Protein AF-D4F463-F1 (afdb_monomer)

Foldseek 3Di:
DADDDDDPDDPQVVPDDDDRPVRLLVVVCVLCVVPDDGHDDDDDDDDDPDDDDDDDDDDDDDDDDDPCVVCVVCVVVSVVVSVVVVVVVVLVVCVVCVVPPDPFAAAAFDAGPDAQFLAEAEAEDPDPQVLVVCLVCVLLVLLAQQQEQWHKYKYQADNRRGGRFDQDDPVSLVSNLVSNVVFQCQKPPRDDSSQWDWDWDDYPPDPGGTIIMTTHHHNPDLDHMAGNVRWGWHRDGSDIDTADDVRVVVSSVVSVVVVD

Structure (mmCIF, N/CA/C/O backbone):
data_AF-D4F463-F1
#
_entry.id   AF-D4F463-F1
#
loop_
_atom_site.group_PDB
_atom_site.id
_atom_site.type_symbol
_atom_site.label_atom_id
_atom_site.label_alt_id
_atom_site.label_comp_id
_atom_site.label_asym_id
_atom_site.label_entity_id
_atom_site.label_seq_id
_atom_site.pdbx_PDB_ins_code
_atom_site.Cartn_x
_atom_site.Cartn_y
_atom_site.Cartn_z
_atom_site.occupancy
_atom_site.B_iso_or_equiv
_atom_site.auth_seq_id
_atom_site.auth_comp_id
_atom_site.auth_asym_id
_atom_site.auth_atom_id
_atom_site.pdbx_PDB_model_num
ATOM 1 N N . MET A 1 1 ? -0.007 10.708 -32.334 1.00 39.94 1 MET A N 1
ATOM 2 C CA . MET A 1 1 ? 0.455 12.063 -32.727 1.00 39.94 1 MET A CA 1
ATOM 3 C C . MET A 1 1 ? 0.407 12.150 -34.258 1.00 39.94 1 MET A C 1
ATOM 5 O O . MET A 1 1 ? 0.448 11.121 -34.924 1.00 39.94 1 MET A O 1
ATOM 9 N N . THR A 1 2 ? 0.202 13.335 -34.823 1.00 37.69 2 THR A N 1
ATOM 10 C CA . THR A 1 2 ? 0.047 13.503 -36.278 1.00 37.69 2 THR A CA 1
ATOM 11 C C . THR A 1 2 ? 0.766 14.782 -36.672 1.00 37.69 2 THR A C 1
ATOM 13 O O . THR A 1 2 ? 0.584 15.802 -36.012 1.00 37.69 2 THR A O 1
ATOM 16 N N . ILE A 1 3 ? 1.602 14.730 -37.708 1.00 40.31 3 ILE A N 1
ATOM 17 C CA . ILE A 1 3 ? 2.287 15.913 -38.235 1.00 40.31 3 ILE A CA 1
ATOM 18 C C . ILE A 1 3 ? 1.475 16.477 -39.395 1.00 40.31 3 ILE A C 1
ATOM 20 O O . ILE A 1 3 ? 1.237 15.787 -40.384 1.00 40.31 3 ILE A O 1
ATOM 24 N N . THR A 1 4 ? 1.100 17.750 -39.286 1.00 39.25 4 THR A N 1
ATOM 25 C CA . THR A 1 4 ? 0.490 18.511 -40.379 1.00 39.25 4 THR A CA 1
ATOM 26 C C . THR A 1 4 ? 1.556 19.376 -41.038 1.00 39.25 4 THR A C 1
ATOM 28 O O . THR A 1 4 ? 2.152 20.237 -40.393 1.00 39.25 4 THR A O 1
ATOM 31 N N . MET A 1 5 ? 1.790 19.165 -42.332 1.00 40.91 5 MET A N 1
ATOM 32 C CA . MET A 1 5 ? 2.705 19.975 -43.136 1.00 40.91 5 MET A CA 1
ATOM 33 C C . MET A 1 5 ? 1.895 20.922 -44.023 1.00 40.91 5 MET A C 1
ATOM 35 O O . MET A 1 5 ? 1.170 20.476 -44.908 1.00 40.91 5 MET A O 1
ATOM 39 N N . GLN A 1 6 ? 2.018 22.230 -43.795 1.00 40.47 6 GLN A N 1
ATOM 40 C CA . GLN A 1 6 ? 1.436 23.260 -44.657 1.00 40.47 6 GLN A CA 1
ATOM 41 C C . GLN A 1 6 ? 2.552 23.993 -45.395 1.00 40.47 6 GLN A C 1
ATOM 43 O O . GLN A 1 6 ? 3.502 24.476 -44.783 1.00 40.47 6 GLN A O 1
ATOM 48 N N . THR A 1 7 ? 2.422 24.111 -46.714 1.00 40.62 7 THR A N 1
ATOM 49 C CA . THR A 1 7 ? 3.325 24.929 -47.531 1.00 40.62 7 THR A CA 1
ATOM 50 C C . THR A 1 7 ? 2.477 25.938 -48.287 1.00 40.62 7 THR A C 1
ATOM 52 O O . THR A 1 7 ? 1.417 25.588 -48.803 1.00 40.62 7 THR A O 1
ATOM 55 N N . LYS A 1 8 ? 2.915 27.198 -48.326 1.00 38.19 8 LYS A N 1
ATOM 56 C CA . LYS A 1 8 ? 2.146 28.260 -48.984 1.00 38.19 8 LYS A CA 1
ATOM 57 C C . LYS A 1 8 ? 2.228 28.193 -50.508 1.00 38.19 8 LYS A C 1
ATOM 59 O O . LYS A 1 8 ? 1.287 28.619 -51.156 1.00 38.19 8 LYS A O 1
ATOM 64 N N . TYR A 1 9 ? 3.320 27.665 -51.057 1.00 44.88 9 TYR A N 1
ATOM 65 C CA . TYR A 1 9 ? 3.552 27.548 -52.493 1.00 44.88 9 TYR A CA 1
ATOM 66 C C . TYR A 1 9 ? 4.616 26.483 -52.743 1.00 44.88 9 TYR A C 1
ATOM 68 O O . TYR A 1 9 ? 5.766 26.676 -52.354 1.00 44.88 9 TYR A O 1
ATOM 76 N N . MET A 1 10 ? 4.266 25.401 -53.435 1.00 47.72 10 MET A N 1
ATOM 77 C CA . MET A 1 10 ? 5.259 24.574 -54.115 1.00 47.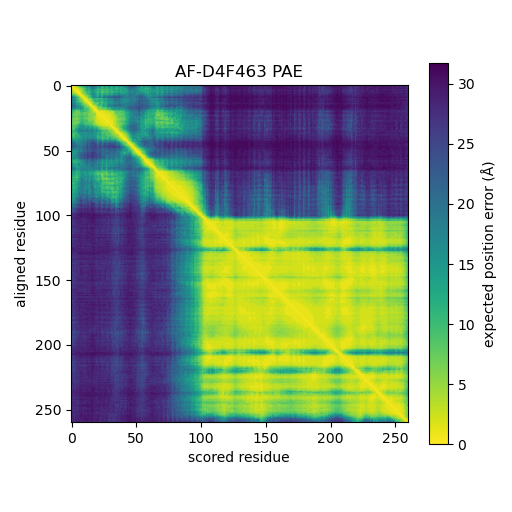72 10 MET A CA 1
ATOM 78 C C . MET A 1 10 ? 4.754 24.223 -55.503 1.00 47.72 10 MET A C 1
ATOM 80 O O . MET A 1 10 ? 3.753 23.531 -55.660 1.00 47.72 10 MET A O 1
ATOM 84 N N . ASN A 1 11 ? 5.496 24.662 -56.516 1.00 48.97 11 ASN A N 1
ATOM 85 C CA . ASN A 1 11 ? 5.576 23.886 -57.738 1.00 48.97 11 ASN A CA 1
ATOM 86 C C . ASN A 1 11 ? 6.266 22.569 -57.348 1.00 48.97 11 ASN A C 1
ATOM 88 O O . ASN A 1 11 ? 7.474 22.546 -57.124 1.00 48.97 11 ASN A O 1
ATOM 92 N N . ILE A 1 12 ? 5.487 21.501 -57.171 1.00 44.75 12 ILE A N 1
ATOM 93 C CA . ILE A 1 12 ? 5.954 20.193 -56.679 1.00 44.75 12 ILE A CA 1
ATOM 94 C C . ILE A 1 12 ? 7.060 19.625 -57.598 1.00 44.75 12 ILE A C 1
ATOM 96 O O . ILE A 1 12 ? 7.941 18.908 -57.134 1.00 44.75 12 ILE A O 1
ATOM 100 N N . GLY A 1 13 ? 7.089 20.034 -58.875 1.00 45.69 13 GLY A N 1
ATOM 101 C CA . GLY A 1 13 ? 8.142 19.696 -59.839 1.00 45.69 13 GLY A CA 1
ATOM 102 C C . GLY A 1 13 ? 9.469 20.453 -59.672 1.00 45.69 13 GLY A C 1
ATOM 103 O O . GLY A 1 13 ? 10.419 20.152 -60.385 1.00 45.69 13 GLY A O 1
ATOM 104 N N . ALA A 1 14 ? 9.566 21.422 -58.753 1.00 46.91 14 ALA A N 1
ATOM 105 C CA . ALA A 1 14 ? 10.786 22.204 -58.513 1.00 46.91 14 ALA A CA 1
ATOM 106 C C . ALA A 1 14 ? 11.751 21.559 -57.498 1.00 46.91 14 ALA A C 1
ATOM 108 O O . ALA A 1 14 ? 12.858 22.060 -57.301 1.00 46.91 14 ALA A O 1
ATOM 109 N N . TRP A 1 15 ? 11.356 20.453 -56.857 1.00 47.12 15 TRP A N 1
ATOM 110 C CA . TRP A 1 15 ? 12.213 19.693 -55.944 1.00 47.12 15 TRP A CA 1
ATOM 111 C C . TRP A 1 15 ? 13.190 18.845 -56.747 1.00 47.12 15 TRP A C 1
ATOM 113 O O . TRP A 1 15 ? 12.973 17.660 -56.992 1.00 47.12 15 TRP A O 1
ATOM 123 N N . VAL A 1 16 ? 14.270 19.479 -57.194 1.00 49.31 16 VAL A N 1
ATOM 124 C CA . VAL A 1 16 ? 15.361 18.800 -57.883 1.00 49.31 16 VAL A CA 1
ATOM 125 C C . VAL A 1 16 ? 16.572 18.786 -56.953 1.00 49.31 16 VAL A C 1
ATOM 127 O O . VAL A 1 16 ? 17.377 19.711 -56.950 1.00 49.31 16 VAL A O 1
ATOM 130 N N . LYS A 1 17 ? 16.692 17.670 -56.223 1.00 46.41 17 LYS A N 1
ATOM 131 C CA . LYS A 1 17 ? 17.845 17.187 -55.437 1.00 46.41 17 LYS A CA 1
ATOM 132 C C . LYS A 1 17 ? 18.073 17.801 -54.037 1.00 46.41 17 LYS A C 1
ATOM 134 O O . LYS A 1 17 ? 17.850 18.989 -53.839 1.00 46.41 17 LYS A O 1
ATOM 139 N N . PRO A 1 18 ? 18.578 16.994 -53.073 1.00 48.31 18 PRO A N 1
ATOM 140 C CA . PRO A 1 18 ? 18.969 15.584 -53.223 1.00 48.31 18 PRO A CA 1
ATOM 141 C C . PRO A 1 18 ? 17.798 14.588 -53.234 1.00 48.31 18 PRO A C 1
ATOM 143 O O . PRO A 1 18 ? 18.023 13.446 -53.614 1.00 48.31 18 PRO A O 1
ATOM 146 N N . PHE A 1 19 ? 16.571 15.013 -52.909 1.00 49.28 19 PHE A N 1
ATOM 147 C CA . PHE A 1 19 ? 15.385 14.147 -52.868 1.00 49.28 19 PHE A CA 1
ATOM 148 C C . PHE A 1 19 ? 14.172 14.827 -53.515 1.00 49.28 19 PHE A C 1
ATOM 150 O O . PHE A 1 19 ? 13.991 16.039 -53.388 1.00 49.28 19 PHE A O 1
ATOM 157 N N . SER A 1 20 ? 13.339 14.046 -54.199 1.00 57.25 20 SER A N 1
ATOM 158 C CA . SER A 1 20 ? 11.984 14.447 -54.593 1.00 57.25 20 SER A CA 1
ATOM 159 C C . SER A 1 20 ? 11.097 14.648 -53.356 1.00 57.25 20 SER A C 1
ATOM 161 O O . SER A 1 20 ? 11.393 14.146 -52.268 1.00 57.25 20 SER A O 1
ATOM 163 N N . PHE A 1 21 ? 9.983 15.371 -53.501 1.00 54.91 21 PHE A N 1
ATOM 164 C CA . PHE A 1 21 ? 9.048 15.592 -52.391 1.00 54.91 21 PHE A CA 1
ATOM 165 C C . PHE A 1 21 ? 8.527 14.274 -51.785 1.00 54.91 21 PHE A C 1
ATOM 167 O O . PHE A 1 21 ? 8.404 14.151 -50.566 1.00 54.91 21 PHE A O 1
ATOM 174 N N . ASP A 1 22 ? 8.287 13.260 -52.619 1.00 55.06 22 ASP A N 1
ATOM 175 C CA . ASP A 1 22 ? 7.858 11.940 -52.157 1.00 55.06 22 ASP A CA 1
ATOM 176 C C . ASP A 1 22 ? 8.961 11.193 -51.390 1.00 55.06 22 ASP A C 1
ATOM 178 O O . ASP A 1 22 ? 8.685 10.603 -50.346 1.00 55.06 22 ASP A O 1
ATOM 182 N N . GLU A 1 23 ? 10.220 11.275 -51.829 1.00 58.69 23 GLU A N 1
ATOM 183 C CA . GLU A 1 23 ? 11.361 10.715 -51.087 1.00 58.69 23 GLU A CA 1
ATOM 184 C C . GLU A 1 23 ? 11.570 11.411 -49.732 1.00 58.69 23 GLU A C 1
ATOM 186 O O . GLU A 1 23 ? 11.939 10.765 -48.750 1.00 58.69 23 GLU A O 1
ATOM 191 N N . TYR A 1 24 ? 11.290 12.715 -49.646 1.00 59.19 24 TYR A N 1
ATOM 192 C CA . TYR A 1 24 ? 11.341 13.467 -48.390 1.00 59.19 24 TYR A CA 1
ATOM 193 C C . TYR A 1 24 ? 10.261 13.002 -47.402 1.00 59.19 24 TYR A C 1
ATOM 195 O O . TYR A 1 24 ? 10.541 12.788 -46.221 1.00 59.19 24 TYR A O 1
ATOM 203 N N . LEU A 1 25 ? 9.035 12.779 -47.887 1.00 56.06 25 LEU A N 1
ATOM 204 C CA . LEU A 1 25 ? 7.938 12.244 -47.076 1.00 56.06 25 LEU A CA 1
ATOM 205 C C . LEU A 1 25 ? 8.212 10.817 -46.592 1.00 56.06 25 LEU A C 1
ATOM 207 O O . LEU A 1 25 ? 7.932 10.515 -45.433 1.00 56.06 25 LEU A O 1
ATOM 211 N N . LEU A 1 26 ? 8.792 9.962 -47.439 1.00 60.41 26 LEU A N 1
ATOM 212 C CA . LEU A 1 26 ? 9.185 8.604 -47.052 1.00 60.41 26 LEU A CA 1
ATOM 213 C C . LEU A 1 26 ? 10.238 8.613 -45.938 1.00 60.41 26 LEU A C 1
ATOM 215 O O . LEU A 1 26 ? 10.153 7.815 -45.006 1.00 60.41 26 LEU A O 1
ATOM 219 N N . LYS A 1 27 ? 11.194 9.547 -45.978 1.00 64.06 27 LYS A N 1
ATOM 220 C CA . LYS A 1 27 ? 12.186 9.703 -44.905 1.00 64.06 27 LYS A CA 1
ATOM 221 C C . LYS A 1 27 ? 11.566 10.165 -43.594 1.00 64.06 27 LYS A C 1
ATOM 223 O O . LYS A 1 27 ? 11.890 9.604 -42.553 1.00 64.06 27 LYS A O 1
ATOM 228 N N . ILE A 1 28 ? 10.649 11.132 -43.633 1.00 58.59 28 ILE A N 1
ATOM 229 C CA . ILE A 1 28 ? 9.911 11.555 -42.433 1.00 58.59 28 ILE A CA 1
ATOM 230 C C . ILE A 1 28 ? 9.097 10.384 -41.870 1.00 58.59 28 ILE A C 1
ATOM 232 O O . ILE A 1 28 ? 9.162 10.127 -40.672 1.00 58.59 28 ILE A O 1
ATOM 236 N N . GLN A 1 29 ? 8.383 9.632 -42.714 1.00 59.06 29 GLN A N 1
ATOM 237 C CA . GLN A 1 29 ? 7.656 8.437 -42.275 1.00 59.06 29 GLN A CA 1
ATOM 238 C C . GLN A 1 29 ? 8.587 7.401 -41.636 1.00 59.06 29 GLN A C 1
ATOM 240 O O . GLN A 1 29 ? 8.256 6.882 -40.577 1.00 59.06 29 GLN A O 1
ATOM 245 N N . SER A 1 30 ? 9.750 7.132 -42.234 1.00 63.78 30 SER A N 1
ATOM 246 C CA . SER A 1 30 ? 10.730 6.178 -41.697 1.00 63.78 30 SER A CA 1
ATOM 247 C C . SER A 1 30 ? 11.315 6.609 -40.354 1.00 63.78 30 SER A C 1
ATOM 249 O O . SER A 1 30 ? 11.603 5.758 -39.527 1.00 63.78 30 SER A O 1
ATOM 251 N N . ILE A 1 31 ? 11.514 7.908 -40.130 1.00 60.53 31 ILE A N 1
ATOM 252 C CA . ILE A 1 31 ? 12.053 8.432 -38.866 1.00 60.53 31 ILE A CA 1
ATOM 253 C C . ILE A 1 31 ? 11.002 8.370 -37.746 1.00 60.53 31 ILE A C 1
ATOM 255 O O . ILE A 1 31 ? 11.336 8.341 -36.564 1.00 60.53 31 ILE A O 1
ATOM 259 N N . MET A 1 32 ? 9.721 8.366 -38.111 1.00 55.97 32 MET A N 1
ATOM 260 C CA . MET A 1 32 ? 8.603 8.474 -37.178 1.00 55.97 32 MET A CA 1
ATOM 261 C C . MET A 1 32 ? 7.785 7.191 -37.029 1.00 55.97 32 MET A C 1
ATOM 263 O O . MET A 1 32 ? 6.832 7.189 -36.248 1.00 55.97 32 MET A O 1
ATOM 267 N N . SER A 1 33 ? 8.126 6.122 -37.755 1.00 57.19 33 SER A N 1
ATOM 268 C CA . SER A 1 33 ? 7.353 4.873 -37.813 1.00 57.19 33 SER A CA 1
ATOM 269 C C . SER A 1 33 ? 7.175 4.213 -36.451 1.00 57.19 33 SER A C 1
ATOM 271 O O . SER A 1 33 ? 6.129 3.628 -36.189 1.00 57.19 33 SER A O 1
ATOM 273 N N . ASP A 1 34 ? 8.166 4.365 -35.575 1.00 50.78 34 ASP A N 1
ATOM 274 C CA . ASP A 1 34 ? 8.178 3.754 -34.241 1.00 50.78 34 ASP A CA 1
ATOM 275 C C . ASP A 1 34 ? 7.481 4.637 -33.194 1.00 50.78 34 ASP A C 1
ATOM 277 O O . ASP A 1 34 ? 7.330 4.255 -32.036 1.00 50.78 34 ASP A O 1
ATOM 281 N N . ILE A 1 35 ? 7.067 5.841 -33.601 1.00 49.88 35 ILE A N 1
ATOM 282 C CA . ILE A 1 35 ? 6.476 6.862 -32.737 1.00 49.88 35 ILE A CA 1
ATOM 283 C C . ILE A 1 35 ? 4.993 7.048 -33.102 1.00 49.88 35 ILE A C 1
ATOM 285 O O . ILE A 1 35 ? 4.167 7.199 -32.204 1.00 49.88 35 ILE A O 1
ATOM 289 N N . LEU A 1 36 ? 4.615 6.989 -34.393 1.00 49.00 36 LEU A N 1
ATOM 290 C CA . LEU A 1 36 ? 3.283 7.365 -34.896 1.00 49.00 36 LEU A CA 1
ATOM 291 C C . LEU A 1 36 ? 2.650 6.391 -35.893 1.00 49.00 36 LEU A C 1
ATOM 293 O O . LEU A 1 36 ? 3.357 5.759 -36.673 1.00 49.00 36 LEU A O 1
ATOM 297 N N . PRO A 1 37 ? 1.303 6.353 -35.973 1.00 46.44 37 PRO A N 1
ATOM 298 C CA . PRO A 1 37 ? 0.618 5.636 -37.042 1.00 46.44 37 PRO A CA 1
ATOM 299 C C . PRO A 1 37 ? 0.940 6.218 -38.440 1.00 46.44 37 PRO A C 1
ATOM 301 O O . PRO A 1 37 ? 1.301 7.395 -38.554 1.00 46.44 37 PRO A O 1
ATOM 304 N N . PRO A 1 38 ? 0.762 5.431 -39.523 1.00 44.75 38 PRO A N 1
ATOM 305 C CA . PRO A 1 38 ? 1.155 5.818 -40.880 1.00 44.75 38 PRO A CA 1
ATOM 306 C C . PRO A 1 38 ? 0.483 7.110 -41.369 1.00 44.75 38 PRO A C 1
ATOM 308 O O . PRO A 1 38 ? -0.738 7.263 -41.277 1.00 44.75 38 PRO A O 1
ATOM 311 N N . ILE A 1 39 ? 1.266 8.021 -41.960 1.00 46.91 39 ILE A N 1
ATOM 312 C CA . ILE A 1 39 ? 0.760 9.280 -42.538 1.00 46.91 39 ILE A CA 1
ATOM 313 C C . ILE A 1 39 ? -0.114 8.960 -43.767 1.00 46.91 39 ILE A C 1
ATOM 315 O O . ILE A 1 39 ? 0.394 8.446 -44.764 1.00 46.91 39 ILE A O 1
ATOM 319 N N . LYS A 1 40 ? -1.420 9.270 -43.721 1.00 42.91 40 LYS A N 1
ATOM 320 C CA . LYS A 1 40 ? -2.351 9.089 -44.855 1.00 42.91 40 LYS A CA 1
ATOM 321 C C . LYS A 1 40 ? -2.405 10.336 -45.744 1.00 42.91 40 LYS A C 1
ATOM 323 O O . LYS A 1 40 ? -2.613 11.439 -45.245 1.00 42.91 40 LYS A O 1
ATOM 328 N N . LYS A 1 41 ? -2.273 10.148 -47.062 1.00 39.41 41 LYS A N 1
ATOM 329 C CA . LYS A 1 41 ? -2.485 11.195 -48.077 1.00 39.41 41 LYS A CA 1
ATOM 330 C C . LYS A 1 41 ? -3.977 11.273 -48.426 1.00 39.41 41 LYS A C 1
ATOM 332 O O . LYS A 1 41 ? -4.571 10.250 -48.755 1.00 39.41 41 LYS A O 1
ATOM 337 N N . TYR A 1 42 ? -4.562 12.467 -48.394 1.00 37.84 42 TYR A N 1
ATOM 338 C CA . TYR A 1 42 ? -5.899 12.730 -48.932 1.00 37.84 42 TYR A CA 1
ATOM 339 C C . TYR A 1 42 ? -5.818 13.860 -49.954 1.00 37.84 42 TYR A C 1
ATOM 341 O O . TYR A 1 42 ? -5.103 14.838 -49.742 1.00 37.84 42 TYR A O 1
ATOM 349 N N . TYR A 1 43 ? -6.567 13.719 -51.043 1.00 36.38 43 TYR A N 1
ATOM 350 C CA . TYR A 1 43 ? -6.702 14.729 -52.085 1.00 36.38 43 TYR A CA 1
ATOM 351 C C . TYR A 1 43 ? -8.174 15.113 -52.169 1.00 36.38 43 TYR A C 1
ATOM 353 O O . TYR A 1 43 ? -9.024 14.225 -52.239 1.00 36.38 43 TYR A O 1
ATOM 361 N N . GLN A 1 44 ? -8.481 16.408 -52.181 1.00 34.59 44 GLN A N 1
ATOM 362 C CA . GLN A 1 44 ? -9.802 16.857 -52.598 1.00 34.59 44 GLN A CA 1
ATOM 363 C C . GLN A 1 44 ? -9.705 18.116 -53.452 1.00 34.59 44 GLN A C 1
ATOM 365 O O . GLN A 1 44 ? -8.895 19.004 -53.185 1.00 34.59 44 GLN A O 1
ATOM 370 N N . HIS A 1 45 ? -10.517 18.095 -54.505 1.00 37.00 45 HIS A N 1
ATOM 371 C CA . HIS A 1 45 ? -10.592 19.047 -55.596 1.00 37.00 45 HIS A CA 1
ATOM 372 C C . HIS A 1 45 ? -11.603 20.171 -55.337 1.00 37.00 45 HIS A C 1
ATOM 374 O O . HIS A 1 45 ? -12.655 19.948 -54.741 1.00 37.00 45 HIS A O 1
ATOM 380 N N . ASP A 1 46 ? -11.215 21.306 -55.912 1.00 40.97 46 ASP A N 1
ATOM 381 C CA . ASP A 1 46 ? -11.962 22.421 -56.488 1.00 40.97 46 ASP A CA 1
ATOM 382 C C . ASP A 1 46 ? -12.667 23.437 -55.573 1.00 40.97 46 ASP A C 1
ATOM 384 O O . ASP A 1 46 ? -13.614 23.163 -54.844 1.00 40.97 46 ASP A O 1
ATOM 388 N N . ASP A 1 47 ? -12.148 24.658 -55.735 1.00 38.47 47 ASP A N 1
ATOM 389 C CA . ASP A 1 47 ? -12.630 25.976 -55.347 1.00 38.47 47 ASP A CA 1
ATOM 390 C C . ASP A 1 47 ? -12.726 26.290 -53.843 1.00 38.47 47 ASP A C 1
ATOM 392 O O . ASP A 1 47 ? -13.629 25.887 -53.120 1.00 38.47 47 ASP A O 1
ATOM 396 N N . VAL A 1 48 ? -11.783 27.149 -53.422 1.00 33.69 48 VAL A N 1
ATOM 397 C CA . VAL A 1 48 ? -11.432 27.618 -52.065 1.00 33.69 48 VAL A CA 1
ATOM 398 C C . VAL A 1 48 ? -10.318 26.788 -51.392 1.00 33.69 48 VAL A C 1
ATOM 400 O O . VAL A 1 48 ? -10.484 25.677 -50.903 1.00 33.69 48 VAL A O 1
ATOM 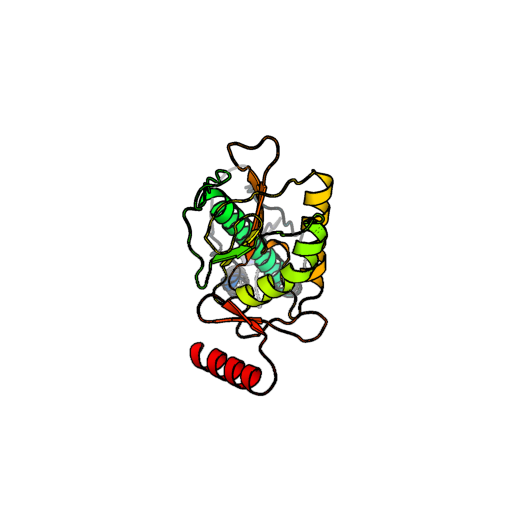403 N N . THR A 1 49 ? -9.124 27.389 -51.371 1.00 35.62 49 THR A N 1
ATOM 404 C CA . THR A 1 49 ? -7.803 26.825 -51.045 1.00 35.62 49 THR A CA 1
ATOM 405 C C . THR A 1 49 ? -7.496 26.714 -49.546 1.00 35.62 49 THR A C 1
ATOM 407 O O . THR A 1 49 ? -6.504 27.268 -49.073 1.00 35.62 49 THR A O 1
ATOM 410 N N . LEU A 1 50 ? -8.289 25.977 -48.765 1.00 29.14 50 LEU A N 1
ATOM 411 C CA . LEU A 1 50 ? -7.851 25.580 -47.419 1.00 29.14 50 LEU A CA 1
ATOM 412 C C . LEU A 1 50 ? -8.600 24.358 -46.887 1.00 29.14 50 LEU A C 1
ATOM 414 O O . LEU A 1 50 ? -9.820 24.367 -46.763 1.00 29.14 50 LEU A O 1
ATOM 418 N N . ILE A 1 51 ? -7.837 23.344 -46.478 1.00 34.16 51 ILE A N 1
ATOM 419 C CA . ILE A 1 51 ? -8.335 22.221 -45.685 1.00 34.16 51 ILE A CA 1
ATOM 420 C C . ILE A 1 51 ? -7.749 22.361 -44.275 1.00 34.16 51 ILE A C 1
ATOM 422 O O . ILE A 1 51 ? -6.529 22.396 -44.104 1.00 34.16 51 ILE A O 1
ATOM 426 N N . ASN A 1 52 ? -8.620 22.455 -43.268 1.00 30.69 52 ASN A N 1
ATOM 427 C CA . ASN A 1 52 ? -8.250 22.512 -41.853 1.00 30.69 52 ASN A CA 1
ATOM 428 C C . ASN A 1 52 ? -8.552 21.175 -41.174 1.00 30.69 52 ASN A C 1
ATOM 430 O O . ASN A 1 52 ? -9.637 20.629 -41.353 1.00 30.69 52 ASN A O 1
ATOM 434 N N . TYR A 1 53 ? -7.643 20.716 -40.312 1.00 37.56 53 TYR A N 1
ATOM 435 C CA . TYR A 1 53 ? -7.923 19.657 -39.342 1.00 37.56 53 TYR A CA 1
ATOM 436 C C . TYR A 1 53 ? -7.293 20.001 -37.988 1.00 37.56 53 TYR A C 1
ATOM 438 O O . TYR A 1 53 ? -6.132 20.406 -37.926 1.00 37.56 53 TYR A O 1
ATOM 446 N N . THR A 1 54 ? -8.055 19.800 -36.910 1.00 26.91 54 THR A N 1
ATOM 447 C CA . THR A 1 54 ? -7.647 20.063 -35.521 1.00 26.91 54 THR A CA 1
ATOM 448 C C . THR A 1 54 ? -7.906 18.833 -34.664 1.00 26.91 54 THR A C 1
ATOM 450 O O . THR A 1 54 ? -9.066 18.469 -34.528 1.00 26.91 54 THR A O 1
ATOM 453 N N . VAL A 1 55 ? -6.856 18.280 -34.036 1.00 29.59 55 VAL A N 1
ATOM 454 C CA . VAL A 1 55 ? -6.832 17.688 -32.676 1.00 29.59 55 VAL A CA 1
ATOM 455 C C . VAL A 1 55 ? -5.366 17.694 -32.179 1.00 29.59 55 VAL A C 1
ATOM 457 O O . VAL A 1 55 ? -4.484 17.194 -32.869 1.00 29.59 55 VAL A O 1
ATOM 460 N N . LEU A 1 56 ? -5.125 18.259 -30.982 1.00 33.41 56 LEU A N 1
ATOM 461 C CA . LEU A 1 56 ? -3.869 18.266 -30.190 1.00 33.41 56 LEU A CA 1
ATOM 462 C C . LEU A 1 56 ? -2.600 18.882 -30.835 1.00 33.41 56 LEU A C 1
ATOM 464 O O . LEU A 1 56 ? -1.549 18.261 -30.947 1.00 33.41 56 LEU A O 1
ATOM 468 N N . GLY A 1 57 ? -2.682 20.178 -31.143 1.00 35.88 57 GLY A N 1
ATOM 469 C CA . GLY A 1 57 ? -1.904 21.186 -30.405 1.00 35.88 57 GLY A CA 1
ATOM 470 C C . GLY A 1 57 ? -0.384 21.319 -30.586 1.00 35.88 57 GLY A C 1
ATOM 471 O O . GLY A 1 57 ? 0.224 21.945 -29.722 1.00 35.88 57 GLY A O 1
ATOM 472 N N . VAL A 1 58 ? 0.249 20.820 -31.653 1.00 36.84 58 VAL A N 1
ATOM 473 C CA . VAL A 1 58 ? 1.636 21.225 -31.978 1.00 36.84 58 VAL A CA 1
ATOM 474 C C . VAL A 1 58 ? 1.700 21.828 -33.378 1.00 36.84 58 VAL A C 1
ATOM 476 O O . VAL A 1 58 ? 1.430 21.160 -34.372 1.00 36.84 58 VAL A O 1
ATOM 479 N N . VAL A 1 59 ? 2.044 23.117 -33.443 1.00 39.28 59 VAL A N 1
ATOM 480 C CA . VAL A 1 59 ? 2.121 23.899 -34.682 1.00 39.28 59 VAL A CA 1
ATOM 481 C C . VAL A 1 59 ? 3.580 24.243 -34.958 1.00 39.28 59 VAL A C 1
ATOM 483 O O . VAL A 1 59 ? 4.227 24.898 -34.144 1.00 39.28 59 VAL A O 1
ATOM 486 N N . PHE A 1 60 ? 4.090 23.843 -36.122 1.00 39.09 60 PHE A N 1
ATOM 487 C CA . PHE A 1 60 ? 5.402 24.271 -36.611 1.00 39.09 60 PHE A CA 1
ATOM 488 C C . PHE A 1 60 ? 5.208 25.273 -37.749 1.00 39.09 60 PHE A C 1
ATOM 490 O O . PHE A 1 60 ? 4.388 25.057 -38.639 1.00 39.09 60 PHE A O 1
ATOM 497 N N . SER A 1 61 ? 5.971 26.365 -37.743 1.00 37.88 61 SER A N 1
ATOM 498 C CA . SER A 1 61 ? 6.030 27.305 -38.864 1.00 37.88 61 SER A CA 1
ATOM 499 C C . SER A 1 61 ? 7.434 27.254 -39.449 1.00 37.88 61 SER A C 1
ATOM 501 O O . SER A 1 61 ? 8.395 27.615 -38.775 1.00 37.88 61 SER A O 1
ATOM 503 N N . ILE A 1 62 ? 7.564 26.754 -40.678 1.00 41.94 62 ILE A N 1
ATOM 504 C CA . ILE A 1 62 ? 8.860 26.534 -41.327 1.00 41.94 62 ILE A CA 1
ATOM 505 C C . ILE A 1 62 ? 9.012 27.587 -42.417 1.00 41.94 62 ILE A C 1
ATOM 507 O O . ILE A 1 62 ? 8.216 27.648 -43.355 1.00 41.94 62 ILE A O 1
ATOM 511 N N . ARG A 1 63 ? 10.031 28.434 -42.295 1.00 37.06 63 ARG A N 1
ATOM 512 C CA . ARG A 1 63 ? 10.469 29.326 -43.370 1.00 37.06 63 ARG A CA 1
ATOM 513 C C . ARG A 1 63 ? 11.901 28.949 -43.711 1.00 37.06 63 ARG A C 1
ATOM 515 O O . ARG A 1 63 ? 12.781 29.333 -42.961 1.00 37.06 63 ARG A O 1
ATOM 522 N N . ASN A 1 64 ? 12.069 28.211 -44.811 1.00 39.75 64 ASN A N 1
ATOM 523 C CA . ASN A 1 64 ? 13.337 27.773 -45.415 1.00 39.75 64 ASN A CA 1
ATOM 524 C C . ASN A 1 64 ? 14.391 27.191 -44.453 1.00 39.75 64 ASN A C 1
ATOM 526 O O . ASN A 1 64 ? 14.986 27.897 -43.648 1.00 39.75 64 ASN A O 1
ATOM 530 N N . GLY A 1 65 ? 14.688 25.904 -44.625 1.00 49.00 65 GLY A N 1
ATOM 531 C CA . GLY A 1 65 ? 15.641 25.153 -43.804 1.00 49.00 65 GLY A CA 1
ATOM 532 C C . GLY A 1 65 ? 15.041 23.815 -43.391 1.00 49.00 65 GLY A C 1
ATOM 533 O O . GLY A 1 65 ? 13.834 23.734 -43.153 1.00 49.00 65 GLY A O 1
ATOM 534 N N . ASP A 1 66 ? 15.871 22.772 -43.397 1.00 58.81 66 ASP A N 1
ATOM 535 C CA . ASP A 1 66 ? 15.473 21.367 -43.386 1.00 58.81 66 ASP A CA 1
ATOM 536 C C . ASP A 1 66 ? 14.516 21.021 -42.239 1.00 58.81 66 ASP A C 1
ATOM 538 O O . ASP A 1 66 ? 14.882 20.919 -41.069 1.00 58.81 66 ASP A O 1
ATOM 542 N N . LEU A 1 67 ? 13.253 20.794 -42.599 1.00 53.62 67 LEU A N 1
ATOM 543 C CA . LEU A 1 67 ? 12.233 20.253 -41.706 1.00 53.62 67 LEU A CA 1
ATOM 544 C C . LEU A 1 67 ? 12.702 18.942 -41.050 1.00 53.62 67 LEU A C 1
ATOM 546 O O . LEU A 1 67 ? 12.379 18.683 -39.892 1.00 53.62 67 LEU A O 1
ATOM 550 N N . LEU A 1 68 ? 13.507 18.155 -41.766 1.00 54.50 68 LEU A N 1
ATOM 551 C CA . LEU A 1 68 ? 14.203 16.984 -41.242 1.00 54.50 68 LEU A CA 1
ATOM 552 C C . LEU A 1 68 ? 15.072 17.314 -40.025 1.00 54.50 68 LEU A C 1
ATOM 554 O O . LEU A 1 68 ? 14.977 16.597 -39.034 1.00 54.50 68 LEU A O 1
ATOM 558 N N . ASP A 1 69 ? 15.847 18.397 -40.040 1.00 58.25 69 ASP A N 1
ATOM 559 C CA . ASP A 1 69 ? 16.715 18.782 -38.917 1.00 58.25 69 ASP A CA 1
ATOM 560 C C . ASP A 1 69 ? 15.896 19.296 -37.727 1.00 58.25 69 ASP A C 1
ATOM 562 O O . ASP A 1 69 ? 16.180 18.995 -36.561 1.00 58.25 69 ASP A O 1
ATOM 566 N N . ALA A 1 70 ? 14.819 20.033 -38.009 1.00 58.03 70 ALA A N 1
ATOM 567 C CA . ALA A 1 70 ? 13.910 20.531 -36.981 1.00 58.03 70 ALA A CA 1
ATOM 568 C C . ALA A 1 70 ? 13.140 19.396 -36.281 1.00 58.03 70 ALA A C 1
ATOM 570 O O . ALA A 1 70 ? 12.936 19.451 -35.068 1.00 58.03 70 ALA A O 1
ATOM 571 N N . ILE A 1 71 ? 12.730 18.361 -37.023 1.00 58.50 71 ILE A N 1
ATOM 572 C CA . ILE A 1 71 ? 12.118 17.153 -36.451 1.00 58.50 71 ILE A CA 1
ATOM 573 C C . ILE A 1 71 ? 13.177 16.331 -35.720 1.00 58.50 71 ILE A C 1
ATOM 575 O O . ILE A 1 71 ? 12.966 15.991 -34.558 1.00 58.50 71 ILE A O 1
ATOM 579 N N . SER A 1 72 ? 14.324 16.070 -36.353 1.00 60.75 72 SER A N 1
ATOM 580 C CA . SER A 1 72 ? 15.398 15.240 -35.793 1.00 60.75 72 SER A CA 1
ATOM 581 C C . SER A 1 72 ? 15.897 15.775 -34.456 1.00 60.75 72 SER A C 1
ATOM 583 O O . SER A 1 72 ? 16.001 15.020 -33.493 1.00 60.75 72 SER A O 1
ATOM 585 N N . SER A 1 73 ? 16.093 17.092 -34.343 1.00 62.53 73 SER A N 1
ATOM 586 C CA . SER A 1 73 ? 16.507 17.734 -33.086 1.00 62.53 73 SER A CA 1
ATOM 587 C C . SER A 1 73 ? 15.465 17.659 -31.961 1.00 62.53 73 SER A C 1
ATOM 589 O O . SER A 1 73 ? 15.793 17.913 -30.804 1.00 62.53 73 SER A O 1
ATOM 591 N N . ARG A 1 74 ? 14.207 17.312 -32.265 1.00 58.34 74 ARG A N 1
ATOM 592 C CA . ARG A 1 74 ? 13.100 17.252 -31.294 1.00 58.34 74 ARG A CA 1
ATOM 593 C C . ARG A 1 74 ? 12.557 15.841 -31.064 1.00 58.34 74 ARG A C 1
ATOM 595 O O . ARG A 1 74 ? 11.704 15.677 -30.191 1.00 58.34 74 ARG A O 1
ATOM 602 N N . LEU A 1 75 ? 13.071 14.831 -31.772 1.00 58.34 75 LEU A N 1
ATOM 603 C CA . LEU A 1 75 ? 12.619 13.435 -31.681 1.00 58.34 75 LEU A CA 1
ATOM 604 C C . LEU A 1 75 ? 12.633 12.903 -30.250 1.00 58.34 75 LEU A C 1
ATOM 606 O O . LEU A 1 75 ? 11.634 12.354 -29.792 1.00 58.34 75 LEU A O 1
ATOM 610 N N . GLU A 1 76 ? 13.722 13.114 -29.512 1.00 56.28 76 GLU A N 1
ATOM 611 C CA . GLU A 1 76 ? 13.827 12.620 -28.135 1.00 56.28 76 GLU A CA 1
ATOM 612 C C . GLU A 1 76 ? 12.795 13.259 -27.202 1.00 56.28 76 GLU A C 1
ATOM 614 O O . GLU A 1 76 ? 12.241 12.594 -26.325 1.00 56.28 76 GLU A O 1
ATOM 619 N N . SER A 1 77 ? 12.508 14.548 -27.409 1.00 56.72 77 SER A N 1
ATOM 620 C CA . SER A 1 77 ? 11.499 15.273 -26.635 1.00 56.72 77 SER A CA 1
ATOM 621 C C . SER A 1 77 ? 10.095 14.745 -26.931 1.00 56.72 77 SER A C 1
ATOM 623 O O . SER A 1 77 ? 9.306 14.571 -26.004 1.00 56.72 77 SER A O 1
ATOM 625 N N . PHE A 1 78 ? 9.799 14.424 -28.196 1.00 56.12 78 PHE A N 1
ATOM 62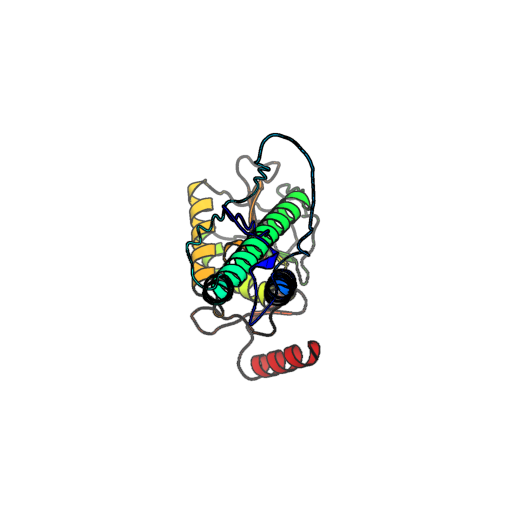6 C CA . PHE A 1 78 ? 8.533 13.796 -28.581 1.00 56.12 78 PHE A CA 1
ATOM 627 C C . PHE A 1 78 ? 8.395 12.384 -28.013 1.00 56.12 78 PHE A C 1
ATOM 629 O O . PHE A 1 78 ? 7.380 12.088 -27.388 1.00 56.12 78 PHE A O 1
ATOM 636 N N . ALA A 1 79 ? 9.425 11.546 -28.140 1.00 51.03 79 ALA A N 1
ATOM 637 C CA . ALA A 1 79 ? 9.418 10.195 -27.585 1.00 51.03 79 ALA A CA 1
ATOM 638 C C . ALA A 1 79 ? 9.251 10.209 -26.056 1.00 51.03 79 ALA A C 1
ATOM 640 O O . ALA A 1 79 ? 8.529 9.388 -25.494 1.00 51.03 79 ALA A O 1
ATOM 641 N N . ARG A 1 80 ? 9.881 11.168 -25.362 1.00 50.00 80 ARG A N 1
ATOM 642 C CA . ARG A 1 80 ? 9.715 11.343 -23.913 1.00 50.00 80 ARG A CA 1
ATOM 643 C C . ARG A 1 80 ? 8.297 11.782 -23.553 1.00 50.00 80 ARG A C 1
ATOM 645 O O . ARG A 1 80 ? 7.711 11.191 -22.656 1.00 50.00 80 ARG A O 1
ATOM 652 N N . ALA A 1 81 ? 7.747 12.775 -24.250 1.00 52.78 81 ALA A N 1
ATOM 653 C CA . ALA A 1 81 ? 6.387 13.250 -24.007 1.00 52.78 81 ALA A CA 1
ATOM 654 C C . ALA A 1 81 ? 5.338 12.163 -24.283 1.00 52.78 81 ALA A C 1
ATOM 656 O O . ALA A 1 81 ? 4.371 12.049 -23.536 1.00 52.78 81 ALA A O 1
ATOM 657 N N . GLN A 1 82 ? 5.547 11.337 -25.312 1.00 48.03 82 GLN A N 1
ATOM 658 C CA . GLN A 1 82 ? 4.675 10.207 -25.617 1.00 48.03 82 GLN A CA 1
ATOM 659 C C . GLN A 1 82 ? 4.742 9.124 -24.539 1.00 48.03 82 GLN A C 1
ATOM 661 O O . GLN A 1 82 ? 3.693 8.725 -24.049 1.00 48.03 82 GLN A O 1
ATOM 666 N N . ARG A 1 83 ? 5.942 8.718 -24.097 1.00 47.78 83 ARG A N 1
ATOM 667 C CA . ARG A 1 83 ? 6.088 7.766 -22.981 1.00 47.78 83 ARG A CA 1
ATOM 668 C C . ARG A 1 83 ? 5.454 8.282 -21.691 1.00 47.78 83 ARG A C 1
ATOM 670 O O . ARG A 1 83 ? 4.813 7.518 -20.978 1.00 47.78 83 ARG A O 1
ATOM 677 N N . GLU A 1 84 ? 5.605 9.572 -21.397 1.00 46.50 84 GLU A N 1
ATOM 678 C CA . GLU A 1 84 ? 4.990 10.193 -20.221 1.00 46.50 84 GLU A CA 1
ATOM 679 C C . GLU A 1 84 ? 3.458 10.227 -20.349 1.00 46.50 84 GLU A C 1
ATOM 681 O O . GLU A 1 84 ? 2.756 9.905 -19.397 1.00 46.50 84 GLU A O 1
ATOM 686 N N . ALA A 1 85 ? 2.925 10.540 -21.535 1.00 48.12 85 ALA A N 1
ATOM 687 C CA . ALA A 1 85 ? 1.489 10.518 -21.800 1.00 48.12 85 ALA A CA 1
ATOM 688 C C . ALA A 1 85 ? 0.903 9.098 -21.741 1.00 48.12 85 ALA A C 1
ATOM 690 O O . ALA A 1 85 ? -0.165 8.916 -21.168 1.00 48.12 85 ALA A O 1
ATOM 691 N N . GLU A 1 86 ? 1.598 8.092 -22.279 1.00 45.88 86 GLU A N 1
ATOM 692 C CA . GLU A 1 86 ? 1.223 6.674 -22.191 1.00 45.88 86 GLU A CA 1
ATOM 693 C C . GLU A 1 86 ? 1.261 6.178 -20.743 1.00 45.88 86 GLU A C 1
ATOM 695 O O . GLU A 1 86 ? 0.323 5.515 -20.308 1.00 45.88 86 GLU A O 1
ATOM 700 N N . ARG A 1 87 ? 2.277 6.569 -19.962 1.00 47.47 87 ARG A N 1
ATOM 701 C CA . ARG A 1 87 ? 2.350 6.311 -18.516 1.00 47.47 87 ARG A CA 1
ATOM 702 C C . ARG A 1 87 ? 1.202 6.983 -17.764 1.00 47.47 87 ARG A C 1
ATOM 704 O O . ARG A 1 87 ? 0.574 6.339 -16.933 1.00 47.47 87 ARG A O 1
ATOM 711 N N . MET A 1 88 ? 0.892 8.246 -18.059 1.00 46.62 88 MET A N 1
ATOM 712 C CA . MET A 1 88 ? -0.234 8.959 -17.446 1.00 46.62 88 MET A CA 1
ATOM 713 C C . MET A 1 88 ? -1.579 8.330 -17.820 1.00 46.62 88 MET A C 1
ATOM 715 O O . MET A 1 88 ? -2.436 8.192 -16.948 1.00 46.62 88 MET A O 1
ATOM 719 N N . LEU A 1 89 ? -1.755 7.911 -19.079 1.00 46.03 89 LEU A N 1
ATOM 720 C CA . LEU A 1 89 ? -2.948 7.191 -19.519 1.00 46.03 89 LEU A CA 1
ATOM 721 C C . LEU A 1 89 ? -3.051 5.847 -18.809 1.00 46.03 89 LEU A C 1
ATOM 723 O O . LEU A 1 89 ? -4.103 5.573 -18.257 1.00 46.03 89 LEU A O 1
ATOM 727 N N . TYR A 1 90 ? -1.973 5.056 -18.770 1.00 43.28 90 TYR A N 1
ATOM 728 C CA . TYR A 1 90 ? -1.909 3.771 -18.073 1.00 43.28 90 TYR A CA 1
ATOM 729 C C . TYR A 1 90 ? -2.203 3.922 -16.581 1.00 43.28 90 TYR A C 1
ATOM 731 O O . TYR A 1 90 ? -2.982 3.150 -16.039 1.00 43.28 90 TYR A O 1
ATOM 739 N N . ASN A 1 91 ? -1.664 4.947 -15.920 1.00 46.47 91 ASN A N 1
ATOM 740 C CA . ASN A 1 91 ? -1.963 5.232 -14.518 1.00 46.47 91 ASN A CA 1
ATOM 741 C C . ASN A 1 91 ? -3.420 5.693 -14.333 1.00 46.47 91 ASN A C 1
ATOM 743 O O . ASN A 1 91 ? -4.043 5.338 -13.336 1.00 46.47 91 ASN A O 1
ATOM 747 N N . GLN A 1 92 ? -4.005 6.427 -15.287 1.00 38.88 92 GLN A N 1
ATOM 748 C CA . GLN A 1 92 ? -5.432 6.770 -15.273 1.00 38.88 92 GLN A CA 1
ATOM 749 C C . GLN A 1 92 ? -6.334 5.557 -15.524 1.00 38.88 92 GLN A C 1
ATOM 751 O O . GLN A 1 92 ? -7.345 5.425 -14.838 1.00 38.88 92 GLN A O 1
ATOM 756 N N . THR A 1 93 ? -6.003 4.660 -16.458 1.00 37.69 93 THR A N 1
ATOM 757 C CA . THR A 1 93 ? -6.761 3.420 -16.674 1.00 37.69 93 THR A CA 1
ATOM 758 C C . THR A 1 93 ? -6.575 2.455 -15.519 1.00 37.69 93 THR A C 1
ATOM 760 O O . THR A 1 93 ? -7.569 1.909 -15.070 1.00 37.69 93 THR A O 1
ATOM 763 N N . LEU A 1 94 ? -5.367 2.273 -14.986 1.00 43.78 94 LEU A N 1
ATOM 764 C CA . LEU A 1 94 ? -5.119 1.436 -13.812 1.00 43.78 94 LEU A CA 1
ATOM 765 C C . LEU A 1 94 ? -5.845 2.001 -12.590 1.00 43.78 94 LEU A C 1
ATOM 767 O O . LEU A 1 94 ? -6.540 1.254 -11.925 1.00 43.78 94 LEU A O 1
ATOM 771 N N . SER A 1 95 ? -5.794 3.314 -12.350 1.00 41.59 95 SER A N 1
ATOM 772 C CA . SER A 1 95 ? -6.621 3.978 -11.336 1.00 41.59 95 SER A CA 1
ATOM 773 C C . SER A 1 95 ? -8.106 3.679 -11.573 1.00 41.59 95 SER A C 1
ATOM 775 O O . SER A 1 95 ? -8.758 3.106 -10.709 1.00 41.59 95 SER A O 1
ATOM 777 N N . ASN A 1 96 ? -8.637 3.936 -12.769 1.00 33.84 96 ASN A N 1
ATOM 778 C CA . ASN A 1 96 ? -10.051 3.697 -13.067 1.00 33.84 96 ASN A CA 1
ATOM 779 C C . ASN A 1 96 ? -10.459 2.214 -12.961 1.00 33.84 96 ASN A C 1
ATOM 781 O O . ASN A 1 96 ? -11.539 1.936 -12.456 1.00 33.84 96 ASN A O 1
ATOM 785 N N . TYR A 1 97 ? -9.624 1.254 -13.362 1.00 38.34 97 TYR A N 1
ATOM 786 C CA . TYR A 1 97 ? -9.903 -0.179 -13.204 1.00 38.34 97 TYR A CA 1
ATOM 787 C C . TYR A 1 97 ? -9.750 -0.641 -11.747 1.00 38.34 97 TYR A C 1
ATOM 789 O O . TYR A 1 97 ? -10.567 -1.429 -11.282 1.00 38.34 97 TYR A O 1
ATOM 797 N N . THR A 1 98 ? -8.785 -0.111 -10.994 1.00 43.78 98 THR A N 1
ATOM 798 C CA . THR A 1 98 ? -8.614 -0.391 -9.559 1.00 43.78 98 THR A CA 1
ATOM 799 C C . THR A 1 98 ? -9.756 0.210 -8.728 1.00 43.78 98 THR A C 1
ATOM 801 O O . THR A 1 98 ? -10.210 -0.427 -7.783 1.00 43.78 98 THR A O 1
ATOM 804 N N . TYR A 1 99 ? -10.287 1.382 -9.105 1.00 41.00 99 TYR A N 1
ATOM 805 C CA . TYR A 1 99 ? -11.460 2.005 -8.472 1.00 41.00 99 TYR A CA 1
ATOM 806 C C . TYR A 1 99 ? -12.794 1.353 -8.888 1.00 41.00 99 TYR A C 1
ATOM 808 O O . TYR A 1 99 ? -13.726 1.348 -8.089 1.00 41.00 99 TYR A O 1
ATOM 816 N N . LEU A 1 100 ? -12.912 0.802 -10.105 1.00 36.66 100 LEU A N 1
ATOM 817 C CA . LEU A 1 100 ? -14.156 0.185 -10.595 1.00 36.66 100 LEU A CA 1
ATOM 818 C C . LEU A 1 100 ? -14.284 -1.319 -10.284 1.00 36.66 100 LEU A C 1
ATOM 820 O O . LEU A 1 100 ? -15.392 -1.842 -10.342 1.00 36.66 100 LEU A O 1
ATOM 824 N N . ALA A 1 101 ? -13.201 -2.035 -9.957 1.00 43.31 101 ALA A N 1
ATOM 825 C CA . ALA A 1 101 ? -13.234 -3.500 -9.827 1.00 43.31 101 ALA A CA 1
ATOM 826 C C . ALA A 1 101 ? -13.512 -4.045 -8.412 1.00 43.31 101 ALA A C 1
ATOM 828 O O . ALA A 1 101 ? -13.642 -5.259 -8.251 1.00 43.31 101 ALA A O 1
ATOM 829 N N . ARG A 1 102 ? -13.591 -3.209 -7.370 1.00 53.56 102 ARG A N 1
ATOM 830 C CA . ARG A 1 102 ? -13.681 -3.687 -5.981 1.00 53.56 102 ARG A CA 1
ATOM 831 C C . ARG A 1 102 ? -14.673 -2.868 -5.155 1.00 53.56 102 ARG A C 1
ATOM 833 O O . ARG A 1 102 ? -14.288 -2.025 -4.352 1.00 53.56 102 ARG A O 1
ATOM 840 N N . GLU A 1 103 ? -15.965 -3.158 -5.309 1.00 62.19 103 GLU A N 1
ATOM 841 C CA . GLU A 1 103 ? -16.967 -2.822 -4.287 1.00 62.19 103 GLU A CA 1
ATOM 842 C C . GLU A 1 103 ? -16.708 -3.679 -3.034 1.00 62.19 103 GLU A C 1
ATOM 844 O O . GLU A 1 103 ? -17.333 -4.715 -2.808 1.00 62.19 103 GLU A O 1
ATOM 849 N N . LEU A 1 104 ? -15.705 -3.294 -2.242 1.00 81.50 104 LEU A N 1
ATOM 850 C CA . LEU A 1 104 ? -15.405 -3.945 -0.973 1.00 81.50 104 LEU A CA 1
ATOM 851 C C . LEU A 1 104 ? -16.363 -3.419 0.090 1.00 81.50 104 LEU A C 1
ATOM 853 O O . LEU A 1 104 ? -16.333 -2.243 0.453 1.00 81.50 104 LEU A O 1
ATOM 857 N N . ASN A 1 105 ? -17.198 -4.315 0.602 1.00 87.06 105 ASN A N 1
ATOM 858 C CA . ASN A 1 105 ? -18.086 -4.024 1.714 1.00 87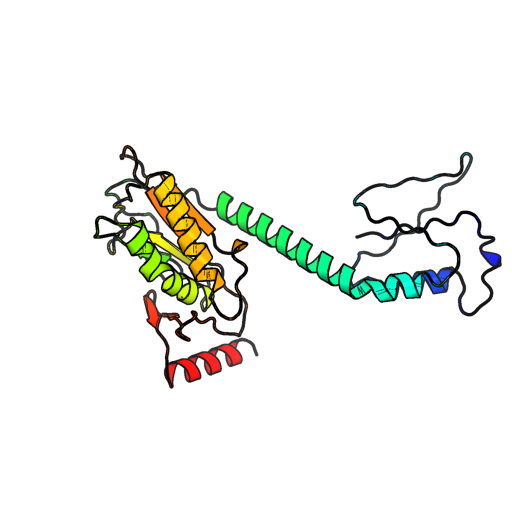.06 105 ASN A CA 1
ATOM 859 C C . ASN A 1 105 ? -17.413 -4.447 3.019 1.00 87.06 105 ASN A C 1
ATOM 861 O O . ASN A 1 105 ? -17.015 -5.600 3.177 1.00 87.06 105 ASN A O 1
ATOM 865 N N . PHE A 1 106 ? -17.306 -3.507 3.955 1.00 92.56 106 PHE A N 1
ATOM 866 C CA . PHE A 1 106 ? -16.792 -3.750 5.297 1.00 92.56 106 PHE A CA 1
ATOM 867 C C . PHE A 1 106 ? -17.908 -3.522 6.312 1.00 92.56 106 PHE A C 1
ATOM 869 O O . PHE A 1 106 ? -18.582 -2.488 6.279 1.00 92.56 106 PHE A O 1
ATOM 876 N N . VAL A 1 107 ? -18.085 -4.471 7.226 1.00 94.81 107 VAL A N 1
ATOM 877 C CA . VAL A 1 107 ? -19.066 -4.406 8.314 1.00 94.81 107 VAL A CA 1
ATOM 878 C C . VAL A 1 107 ? -18.329 -4.675 9.618 1.00 94.81 107 VAL A C 1
ATOM 880 O O . VAL A 1 107 ? -17.633 -5.680 9.728 1.00 94.81 107 VAL A O 1
ATOM 883 N N . GLU A 1 108 ? -18.442 -3.763 10.582 1.00 95.62 108 GLU A N 1
ATOM 884 C CA . GLU A 1 108 ? -17.750 -3.873 11.871 1.00 95.62 108 GLU A CA 1
ATOM 885 C C . GLU A 1 108 ? -18.087 -5.197 12.576 1.00 95.62 108 GLU A C 1
ATOM 887 O O . GLU A 1 108 ? -19.259 -5.553 12.708 1.00 95.62 108 GLU A O 1
ATOM 892 N N . GLY A 1 109 ? -17.066 -5.910 13.056 1.00 95.38 109 GLY A N 1
ATOM 893 C CA . GLY A 1 109 ? -17.218 -7.177 13.773 1.00 95.38 109 GLY A CA 1
ATOM 894 C C . GLY A 1 109 ? -17.490 -8.396 12.886 1.00 95.38 109 GLY A C 1
ATOM 895 O O . GLY A 1 109 ? -17.532 -9.512 13.404 1.00 95.38 109 GLY A O 1
ATOM 896 N N . GLU A 1 110 ? -17.635 -8.223 11.571 1.00 95.88 110 GLU A N 1
ATOM 897 C CA . GLU A 1 110 ? -17.801 -9.330 10.628 1.00 95.88 110 GLU A CA 1
ATOM 898 C C . GLU A 1 110 ? -16.478 -9.730 9.970 1.00 95.88 110 GLU A C 1
ATOM 900 O O . GLU A 1 110 ? -15.521 -8.950 9.905 1.00 95.88 110 GLU A O 1
ATOM 905 N N . LYS A 1 111 ? -16.426 -10.970 9.467 1.00 94.25 111 LYS A N 1
ATOM 906 C CA . LYS A 1 111 ? -15.283 -11.465 8.698 1.00 94.25 111 LYS A CA 1
ATOM 907 C C . LYS A 1 111 ? -15.280 -10.808 7.318 1.00 94.25 111 LYS A C 1
ATOM 909 O O . LYS A 1 111 ? -16.272 -10.862 6.592 1.00 94.25 111 LYS A O 1
ATOM 914 N N . PHE A 1 112 ? -14.156 -10.209 6.949 1.00 91.12 112 PHE A N 1
ATOM 915 C CA . PHE A 1 112 ? -13.944 -9.668 5.616 1.00 91.12 112 PHE A CA 1
ATOM 916 C C . PHE A 1 112 ? -13.932 -10.797 4.570 1.00 91.12 112 PHE A C 1
ATOM 918 O O . PHE A 1 112 ? -13.543 -11.927 4.854 1.00 91.12 112 PHE A O 1
ATOM 925 N N . CYS A 1 113 ? -14.385 -10.505 3.349 1.00 84.44 113 CYS A N 1
ATOM 926 C CA . CYS A 1 113 ? -14.580 -11.516 2.308 1.00 84.44 113 CYS A CA 1
ATOM 927 C C . CYS A 1 113 ? -13.279 -12.060 1.697 1.00 84.44 113 CYS A C 1
ATOM 929 O O . CYS A 1 113 ? -13.320 -13.062 0.985 1.00 84.44 113 CYS A O 1
ATOM 931 N N . LEU A 1 114 ? -12.146 -11.399 1.945 1.00 86.00 114 LEU A N 1
ATOM 932 C CA . LEU A 1 114 ? -10.826 -11.859 1.525 1.00 86.00 114 LEU A CA 1
ATOM 933 C C . LEU A 1 114 ? -10.131 -12.610 2.664 1.00 86.00 114 LEU A C 1
ATOM 935 O O . LEU A 1 114 ? -10.488 -12.468 3.832 1.00 86.00 114 LEU A O 1
ATOM 939 N N . GLU A 1 115 ? -9.091 -13.360 2.319 1.00 86.12 115 GLU A N 1
ATOM 940 C CA . GLU A 1 115 ? -8.194 -14.012 3.274 1.00 86.12 115 GLU A CA 1
ATOM 941 C C . GLU A 1 115 ? -6.764 -13.520 3.043 1.00 86.12 115 GLU A C 1
ATOM 943 O O . GLU A 1 115 ? -6.433 -13.087 1.937 1.00 86.12 115 GLU A O 1
ATOM 948 N N . GLU A 1 116 ? -5.923 -13.556 4.079 1.00 86.50 116 GLU A N 1
ATOM 949 C CA . GLU A 1 116 ? -4.508 -13.226 3.913 1.00 86.50 116 GLU A CA 1
ATOM 950 C C . GLU A 1 116 ? -3.826 -14.246 3.000 1.00 86.50 116 GLU A C 1
ATOM 952 O O . GLU A 1 116 ? -3.909 -15.460 3.193 1.00 86.50 116 GLU A O 1
ATOM 957 N N . ASP A 1 117 ? -3.119 -13.739 1.999 1.00 86.00 117 ASP A N 1
ATOM 958 C CA . ASP A 1 117 ? -2.407 -14.547 1.019 1.00 86.00 117 ASP A CA 1
ATOM 959 C C . ASP A 1 117 ? -1.191 -13.785 0.478 1.00 86.00 117 ASP A C 1
ATOM 961 O O . ASP A 1 117 ? -0.739 -12.800 1.049 1.00 86.00 117 ASP A O 1
ATOM 965 N N . LEU A 1 118 ? -0.596 -14.208 -0.636 1.00 83.56 118 LEU A N 1
ATOM 966 C CA . LEU A 1 118 ? 0.571 -13.509 -1.192 1.00 83.56 118 LEU A CA 1
ATOM 967 C C . LEU A 1 118 ? 0.299 -12.044 -1.589 1.00 83.56 118 LEU A C 1
ATOM 969 O O . LEU A 1 118 ? 1.242 -11.252 -1.626 1.00 83.56 118 LEU A O 1
ATOM 973 N N . THR A 1 119 ? -0.959 -11.687 -1.838 1.00 87.25 119 THR A N 1
ATOM 974 C CA . THR A 1 119 ? -1.447 -10.397 -2.347 1.00 87.25 119 THR A CA 1
ATOM 975 C C . THR A 1 119 ? -2.339 -9.633 -1.372 1.00 87.25 119 THR A C 1
ATOM 977 O O . THR A 1 119 ? -2.629 -8.467 -1.622 1.00 87.25 119 THR A O 1
ATOM 980 N N . VAL A 1 120 ? -2.768 -10.249 -0.276 1.00 88.88 120 VAL A N 1
ATOM 981 C CA . VAL A 1 120 ? -3.637 -9.645 0.735 1.00 88.88 120 VAL A CA 1
ATOM 982 C C . VAL A 1 120 ? -2.975 -9.765 2.102 1.00 88.88 120 V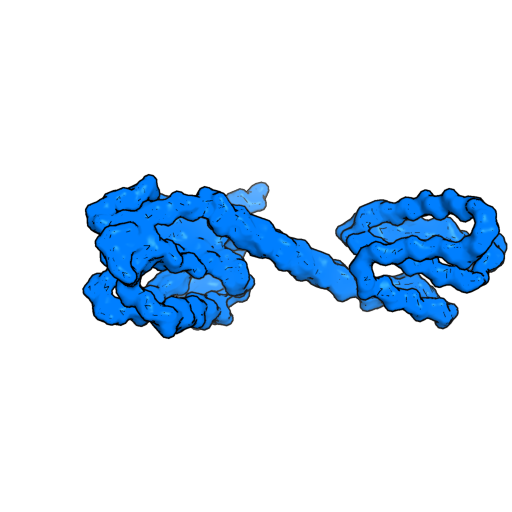AL A C 1
ATOM 984 O O . VAL A 1 120 ? -2.514 -10.837 2.484 1.00 88.88 120 VAL A O 1
ATOM 987 N N . GLU A 1 121 ? -2.931 -8.657 2.834 1.00 95.88 121 GLU A N 1
ATOM 988 C CA . GLU A 1 121 ? -2.465 -8.600 4.221 1.00 95.88 121 GLU A CA 1
ATOM 989 C C . GLU A 1 121 ? -3.459 -7.800 5.068 1.00 95.88 121 GLU A C 1
ATOM 991 O O . GLU A 1 121 ? -3.922 -6.733 4.652 1.00 95.88 121 GLU A O 1
ATOM 996 N N . PHE A 1 122 ? -3.738 -8.266 6.279 1.00 95.88 122 PHE A N 1
ATOM 997 C CA . PHE A 1 122 ? -4.583 -7.600 7.262 1.00 95.88 122 PHE A CA 1
ATOM 998 C C . PHE A 1 122 ? -3.745 -7.044 8.397 1.00 95.88 122 PHE A C 1
ATOM 1000 O O . PHE A 1 122 ? -2.785 -7.664 8.854 1.00 95.88 122 PHE A O 1
ATOM 1007 N N . LYS A 1 123 ? -4.082 -5.839 8.858 1.00 96.25 123 LYS A N 1
ATOM 1008 C CA . LYS A 1 123 ? -3.445 -5.246 10.030 1.00 96.25 123 LYS A CA 1
ATOM 1009 C C . LYS A 1 123 ? -4.435 -4.562 10.951 1.00 96.25 123 LYS A C 1
ATOM 1011 O O . LYS A 1 123 ? -5.095 -3.582 10.609 1.00 96.25 123 LYS A O 1
ATOM 1016 N N . GLU A 1 124 ? -4.434 -5.012 12.194 1.00 95.50 124 GLU A N 1
ATOM 1017 C CA . GLU A 1 124 ? -5.115 -4.316 13.270 1.00 95.50 124 GLU A CA 1
ATOM 1018 C C . GLU A 1 124 ? -4.256 -3.156 13.781 1.00 95.50 124 GLU A C 1
ATOM 1020 O O . GLU A 1 124 ? -3.041 -3.277 13.971 1.00 95.50 124 GLU A O 1
ATOM 1025 N N . VAL A 1 125 ? -4.892 -2.024 14.073 1.00 92.94 125 VAL A N 1
ATOM 1026 C CA . VAL A 1 125 ? -4.251 -0.933 14.807 1.00 92.94 125 VAL A CA 1
ATOM 1027 C C . VAL A 1 1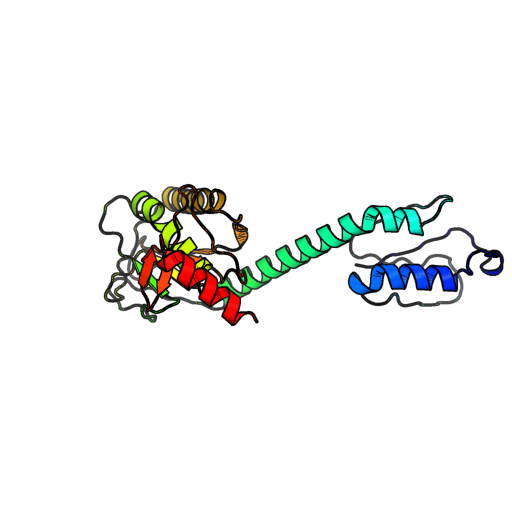25 ? -4.618 -1.059 16.283 1.00 92.94 125 VAL A C 1
ATOM 1029 O O . VAL A 1 125 ? -5.673 -0.612 16.714 1.00 92.94 125 VAL A O 1
ATOM 1032 N N . LYS A 1 126 ? -3.708 -1.627 17.081 1.00 81.62 126 LYS A N 1
ATOM 1033 C CA . LYS A 1 126 ? -3.914 -1.879 18.523 1.00 81.62 126 LYS A CA 1
ATOM 1034 C C . LYS A 1 126 ? -3.688 -0.654 19.432 1.00 81.62 126 LYS A C 1
ATOM 1036 O O . LYS A 1 126 ? -3.717 -0.781 20.650 1.00 81.62 126 LYS A O 1
ATOM 1041 N N . GLY A 1 127 ? -3.410 0.529 18.873 1.00 77.00 127 GLY A N 1
ATOM 1042 C CA . GLY A 1 127 ? -3.039 1.733 19.630 1.00 77.00 127 GLY A CA 1
ATOM 1043 C C . GLY A 1 127 ? -3.859 2.975 19.277 1.00 77.00 127 GLY A C 1
ATOM 1044 O O . GLY A 1 127 ? -4.452 3.069 18.210 1.00 77.00 127 GLY A O 1
ATOM 1045 N N . ASN A 1 128 ? -3.821 3.985 20.152 1.00 81.50 128 ASN A N 1
ATOM 1046 C CA . ASN A 1 128 ? -4.636 5.204 20.016 1.00 81.50 128 ASN A CA 1
ATOM 1047 C C . ASN A 1 128 ? -4.174 6.173 18.910 1.00 81.50 128 ASN A C 1
ATOM 1049 O O . ASN A 1 128 ? -4.806 7.206 18.699 1.00 81.50 128 ASN A O 1
ATOM 1053 N N . ASN A 1 129 ? -3.061 5.887 18.225 1.00 90.00 129 ASN A N 1
ATOM 1054 C CA . ASN A 1 129 ? -2.535 6.736 17.158 1.00 90.00 129 ASN A CA 1
ATOM 1055 C C . ASN A 1 129 ? -2.401 5.942 15.849 1.00 90.00 129 ASN A C 1
ATOM 1057 O O . ASN A 1 129 ? -1.303 5.477 15.528 1.00 90.00 129 ASN A O 1
ATOM 1061 N N . PRO A 1 130 ? -3.496 5.800 15.081 1.00 91.12 130 PRO A N 1
ATOM 1062 C CA . PRO A 1 130 ? -3.478 5.042 13.835 1.00 91.12 130 PRO A CA 1
ATOM 1063 C C . PRO A 1 130 ? -2.501 5.622 12.815 1.00 91.12 130 PRO A C 1
ATOM 1065 O O . PRO A 1 130 ? -1.805 4.856 12.158 1.00 91.12 130 PRO A O 1
ATOM 1068 N N . VAL A 1 131 ? -2.374 6.952 12.734 1.00 93.50 131 VAL A N 1
ATOM 1069 C CA . VAL A 1 131 ? -1.453 7.615 11.796 1.00 93.50 131 VAL A CA 1
ATOM 1070 C C . VAL A 1 131 ? -0.022 7.134 12.025 1.00 93.50 131 VAL A C 1
ATOM 1072 O O . VAL A 1 131 ? 0.628 6.670 11.093 1.00 93.50 131 VAL A O 1
ATOM 1075 N N . LYS A 1 132 ? 0.449 7.165 13.278 1.00 93.75 132 LYS A N 1
ATOM 1076 C CA . LYS A 1 132 ? 1.805 6.727 13.626 1.00 93.75 132 LYS A CA 1
ATOM 1077 C C . LYS A 1 132 ? 1.994 5.221 13.425 1.00 93.75 132 LYS A C 1
ATOM 1079 O O . LYS A 1 132 ? 3.034 4.802 12.926 1.00 93.75 132 LYS A O 1
ATOM 1084 N N . SER A 1 133 ? 1.000 4.408 13.787 1.00 93.81 133 SER A N 1
ATOM 1085 C CA . SER A 1 133 ? 1.046 2.955 13.573 1.00 93.81 133 SER A CA 1
ATOM 1086 C C . SER A 1 133 ? 1.184 2.589 12.094 1.00 93.81 133 SER A C 1
ATOM 1088 O O . SER A 1 133 ? 1.977 1.713 11.761 1.00 93.81 133 SER A O 1
ATOM 1090 N N . ILE A 1 134 ? 0.458 3.281 11.212 1.00 94.75 134 ILE A N 1
ATOM 1091 C CA . ILE A 1 134 ? 0.535 3.088 9.759 1.00 94.75 134 ILE A CA 1
ATOM 1092 C C . ILE A 1 134 ? 1.878 3.602 9.229 1.00 94.75 134 ILE A C 1
ATOM 1094 O O . ILE A 1 134 ? 2.598 2.861 8.565 1.00 94.75 134 ILE A O 1
ATOM 1098 N N . GLN A 1 135 ? 2.259 4.836 9.576 1.00 94.19 135 GLN A N 1
ATOM 1099 C CA . GLN A 1 135 ? 3.504 5.475 9.131 1.00 94.19 135 GLN A CA 1
ATOM 1100 C C . GLN A 1 135 ? 4.749 4.622 9.414 1.00 94.19 135 GLN A C 1
ATOM 1102 O O . GLN A 1 135 ? 5.673 4.595 8.603 1.00 94.19 135 GLN A O 1
ATOM 1107 N N . ASN A 1 136 ? 4.779 3.938 10.558 1.00 93.00 136 ASN A N 1
ATOM 1108 C CA . ASN A 1 136 ? 5.921 3.131 10.977 1.00 93.00 136 ASN A CA 1
ATOM 1109 C C . ASN A 1 136 ? 6.113 1.844 10.167 1.00 93.00 136 ASN A C 1
ATOM 1111 O O . ASN A 1 136 ? 7.195 1.276 10.235 1.00 93.00 136 ASN A O 1
ATOM 1115 N N . LEU A 1 137 ? 5.074 1.350 9.490 1.00 94.31 137 LEU A N 1
ATOM 1116 C CA . LEU A 1 137 ? 5.088 0.021 8.871 1.00 94.31 137 LEU A CA 1
ATOM 1117 C C . LEU A 1 137 ? 4.778 0.035 7.373 1.00 94.31 137 LEU A C 1
ATOM 1119 O O . LEU A 1 137 ? 4.968 -0.982 6.708 1.00 94.31 137 LEU A O 1
ATOM 1123 N N . VAL A 1 138 ? 4.225 1.131 6.850 1.00 95.06 138 VAL A N 1
ATOM 1124 C CA . VAL A 1 138 ? 3.677 1.169 5.490 1.00 95.06 138 VAL A CA 1
ATOM 1125 C C . VAL A 1 138 ? 4.742 0.990 4.410 1.00 95.06 138 VAL A C 1
ATOM 1127 O O . VAL A 1 138 ? 4.480 0.312 3.422 1.00 95.06 138 VAL A O 1
ATOM 1130 N N . ASP A 1 139 ? 5.950 1.511 4.613 1.00 94.62 139 ASP A N 1
ATOM 1131 C CA . ASP A 1 139 ? 7.082 1.318 3.701 1.00 94.62 139 ASP A CA 1
ATOM 1132 C C . ASP A 1 139 ? 7.485 -0.151 3.584 1.00 94.62 139 ASP A C 1
ATOM 1134 O O . ASP A 1 139 ? 7.705 -0.634 2.476 1.00 94.62 139 ASP A O 1
ATOM 1138 N N . GLU A 1 140 ? 7.507 -0.891 4.693 1.00 96.06 140 GLU A N 1
ATOM 1139 C CA . GLU A 1 140 ? 7.813 -2.322 4.668 1.00 96.06 140 GLU A CA 1
ATOM 1140 C C . GLU A 1 140 ? 6.807 -3.111 3.817 1.00 96.06 140 GLU A C 1
ATOM 1142 O O . GLU A 1 140 ? 7.202 -4.011 3.076 1.00 96.06 140 GLU A O 1
ATOM 1147 N N . TYR A 1 141 ? 5.510 -2.787 3.905 1.00 96.31 141 TYR A N 1
ATOM 1148 C CA . TYR A 1 141 ? 4.486 -3.444 3.081 1.00 96.31 141 TYR A CA 1
ATOM 1149 C C . TYR A 1 141 ? 4.562 -3.014 1.622 1.00 96.31 141 TYR A C 1
ATOM 1151 O O . TYR A 1 141 ? 4.459 -3.872 0.747 1.00 96.31 141 TYR A O 1
ATOM 1159 N N . ILE A 1 142 ? 4.787 -1.722 1.358 1.00 95.06 142 ILE A N 1
ATOM 1160 C CA . ILE A 1 142 ? 5.008 -1.221 -0.001 1.00 95.06 142 ILE A CA 1
ATOM 1161 C C . ILE A 1 142 ? 6.167 -1.983 -0.635 1.00 95.06 142 ILE A C 1
ATOM 1163 O O . ILE A 1 142 ? 5.976 -2.606 -1.672 1.00 95.06 142 ILE A O 1
ATOM 1167 N N . LEU A 1 143 ? 7.328 -2.041 0.018 1.00 95.50 143 LEU A N 1
ATOM 1168 C CA . LEU A 1 143 ? 8.484 -2.777 -0.490 1.00 95.50 143 LEU A CA 1
ATOM 1169 C C . LEU A 1 143 ? 8.183 -4.267 -0.663 1.00 95.50 143 LEU A C 1
ATOM 1171 O O . LEU A 1 143 ? 8.482 -4.822 -1.718 1.00 95.50 143 LEU A O 1
ATOM 1175 N N . ALA A 1 144 ? 7.537 -4.905 0.318 1.00 95.31 144 ALA A N 1
ATOM 1176 C CA . ALA A 1 144 ? 7.193 -6.321 0.231 1.00 95.31 144 ALA A CA 1
ATOM 1177 C C . ALA A 1 144 ? 6.330 -6.641 -0.996 1.00 95.31 144 ALA A C 1
ATOM 1179 O O . ALA A 1 144 ? 6.638 -7.593 -1.718 1.00 95.31 144 ALA A O 1
ATOM 1180 N N . PHE A 1 145 ? 5.275 -5.863 -1.248 1.00 94.00 145 PHE A N 1
ATOM 1181 C CA . PHE A 1 145 ? 4.388 -6.077 -2.391 1.00 94.00 145 PHE A CA 1
ATOM 1182 C C . PHE A 1 145 ? 5.031 -5.669 -3.716 1.00 94.00 145 PHE A C 1
ATOM 1184 O O . PHE A 1 145 ? 4.951 -6.431 -4.680 1.00 94.00 145 PHE A O 1
ATOM 1191 N N . PHE A 1 146 ? 5.717 -4.526 -3.759 1.00 91.38 146 PHE A N 1
ATOM 1192 C CA . PHE A 1 146 ? 6.336 -3.994 -4.974 1.00 91.38 146 PHE A CA 1
ATOM 1193 C C . PHE A 1 146 ? 7.483 -4.890 -5.470 1.00 91.38 146 PHE A C 1
ATOM 1195 O O . PHE A 1 146 ? 7.604 -5.154 -6.669 1.00 91.38 146 PHE A O 1
ATOM 1202 N N . ASN A 1 147 ? 8.270 -5.457 -4.545 1.00 92.19 147 ASN A N 1
ATOM 1203 C CA . ASN A 1 147 ? 9.282 -6.478 -4.840 1.00 92.19 147 ASN A CA 1
ATOM 1204 C C . ASN A 1 147 ? 8.689 -7.862 -5.130 1.00 92.19 147 ASN A C 1
ATOM 1206 O O . ASN A 1 147 ? 9.440 -8.794 -5.403 1.00 92.19 147 ASN A O 1
ATOM 1210 N N . SER A 1 148 ? 7.371 -8.025 -5.081 1.00 88.88 148 SER A N 1
ATOM 1211 C CA . SER A 1 148 ? 6.691 -9.291 -5.348 1.00 88.88 148 SER A CA 1
ATOM 1212 C C . SER A 1 148 ? 5.662 -9.101 -6.471 1.00 88.88 148 SER A C 1
ATOM 1214 O O . SER A 1 148 ? 5.863 -8.327 -7.408 1.00 88.88 148 SER A O 1
ATOM 1216 N N . GLN A 1 149 ? 4.551 -9.826 -6.408 1.00 83.75 149 GLN A N 1
ATOM 1217 C CA . GLN A 1 149 ? 3.484 -9.796 -7.409 1.00 83.75 149 GLN A CA 1
ATOM 1218 C C . GLN A 1 149 ? 2.476 -8.644 -7.223 1.00 83.75 149 GLN A C 1
ATOM 1220 O O . GLN A 1 149 ? 1.420 -8.659 -7.849 1.00 83.75 149 GLN A O 1
ATOM 1225 N N . GLY A 1 150 ? 2.787 -7.644 -6.390 1.00 90.12 150 GLY A N 1
ATOM 1226 C CA . GLY A 1 150 ? 1.823 -6.630 -5.962 1.00 90.12 150 GLY A CA 1
ATOM 1227 C C . GLY A 1 150 ? 0.817 -7.167 -4.939 1.00 90.12 150 GLY A C 1
ATOM 1228 O O . GLY A 1 150 ? 0.864 -8.336 -4.546 1.00 90.12 150 GLY A O 1
ATOM 1229 N N . GLY A 1 151 ? -0.076 -6.297 -4.478 1.00 90.44 151 GLY A N 1
ATOM 1230 C CA . GLY A 1 151 ? -1.103 -6.635 -3.499 1.00 90.44 151 GLY A CA 1
ATOM 1231 C C . GLY A 1 151 ? -1.670 -5.428 -2.761 1.00 90.44 151 GLY A C 1
ATOM 1232 O O . GLY A 1 151 ? -1.407 -4.279 -3.110 1.00 90.44 151 GLY A O 1
ATOM 1233 N N . SER A 1 152 ? -2.452 -5.706 -1.725 1.00 94.38 152 SER A N 1
ATOM 1234 C CA . SER A 1 152 ? -3.062 -4.717 -0.847 1.00 94.38 152 SER A CA 1
ATOM 1235 C C . SER A 1 152 ? -2.844 -5.095 0.614 1.00 94.38 152 SER A C 1
ATOM 1237 O O . SER A 1 152 ? -2.965 -6.258 1.001 1.00 94.38 152 SER A O 1
ATOM 1239 N N . VAL A 1 153 ? -2.581 -4.087 1.439 1.00 96.19 153 VAL A N 1
ATOM 1240 C CA . VAL A 1 153 ? -2.649 -4.198 2.901 1.00 96.19 153 VAL A CA 1
ATOM 1241 C C . VAL A 1 153 ? -3.838 -3.392 3.415 1.00 96.19 153 VAL A C 1
ATOM 1243 O O . VAL A 1 153 ? -4.022 -2.232 3.036 1.00 96.19 153 VAL A O 1
ATOM 1246 N N . PHE A 1 154 ? -4.640 -4.025 4.271 1.00 96.69 154 PHE A N 1
ATOM 1247 C CA . PHE A 1 154 ? -5.863 -3.484 4.853 1.00 96.69 154 PHE A CA 1
ATOM 1248 C C . PHE A 1 154 ? -5.663 -3.219 6.348 1.00 96.69 154 PHE A C 1
ATOM 1250 O O . PHE A 1 154 ? -5.590 -4.153 7.147 1.00 96.69 154 PHE A O 1
ATOM 1257 N N . TRP A 1 155 ? -5.600 -1.946 6.745 1.00 97.62 155 TRP A N 1
ATOM 1258 C CA . TRP A 1 155 ? -5.605 -1.562 8.157 1.00 97.62 155 TRP A CA 1
ATOM 1259 C C . TRP A 1 155 ? -7.028 -1.375 8.676 1.00 97.62 155 TRP A C 1
ATOM 1261 O O . TRP A 1 155 ? -7.826 -0.663 8.065 1.00 97.62 155 TRP A O 1
ATOM 1271 N N . GLY A 1 156 ? -7.313 -1.949 9.844 1.00 96.12 156 GLY A N 1
ATOM 1272 C CA . GLY A 1 156 ? -8.665 -2.041 10.407 1.00 96.12 156 GLY A CA 1
ATOM 1273 C C . GLY A 1 156 ? -9.317 -3.410 10.195 1.00 96.12 156 GLY A C 1
ATOM 1274 O O . GLY A 1 156 ? -10.538 -3.517 10.275 1.00 96.12 156 GLY A O 1
ATOM 1275 N N . VAL A 1 157 ? -8.508 -4.433 9.906 1.00 96.69 157 VAL A N 1
ATOM 1276 C CA . VAL A 1 157 ? -8.890 -5.850 9.871 1.00 96.69 157 VAL A CA 1
ATOM 1277 C C . VAL A 1 157 ? -7.864 -6.608 10.708 1.00 96.69 157 VAL A C 1
ATOM 1279 O O . VAL A 1 157 ? -6.666 -6.376 10.544 1.00 96.69 157 VAL A O 1
ATOM 1282 N N . ASN A 1 158 ? -8.306 -7.445 11.641 1.00 95.88 158 ASN A N 1
ATOM 1283 C CA . ASN A 1 158 ? -7.399 -8.205 12.498 1.00 95.88 158 ASN A CA 1
ATOM 1284 C C . ASN A 1 158 ? -6.873 -9.481 11.820 1.00 95.88 158 ASN A C 1
ATOM 1286 O O . ASN A 1 158 ? -7.271 -9.815 10.705 1.00 95.88 158 ASN A O 1
ATOM 1290 N N . ASP A 1 159 ? -5.975 -10.186 12.510 1.00 93.06 159 ASP A N 1
ATOM 1291 C CA . ASP A 1 159 ? -5.318 -11.393 11.988 1.00 93.06 159 ASP A CA 1
ATOM 1292 C C . ASP A 1 159 ? -6.317 -12.555 11.742 1.00 93.06 159 ASP A C 1
ATOM 1294 O O . ASP A 1 159 ? -6.051 -13.444 10.941 1.00 93.06 159 ASP A O 1
ATOM 1298 N N . ASP A 1 160 ? -7.503 -12.525 12.368 1.00 94.38 160 ASP A N 1
ATOM 1299 C CA . ASP A 1 160 ? -8.598 -13.484 12.127 1.00 94.38 160 ASP A CA 1
ATOM 1300 C C . ASP A 1 160 ? -9.505 -13.073 10.943 1.00 94.38 160 ASP A C 1
ATOM 1302 O O . ASP A 1 160 ? -10.495 -13.743 10.628 1.00 94.38 160 ASP A O 1
ATOM 1306 N N . GLY A 1 161 ? -9.198 -11.950 10.285 1.00 94.06 161 GLY A N 1
ATOM 1307 C CA . GLY A 1 161 ? -9.993 -11.380 9.199 1.00 94.06 161 GLY A CA 1
ATOM 1308 C C . GLY A 1 161 ? -11.235 -10.616 9.664 1.00 94.06 161 GLY A C 1
ATOM 1309 O O . GLY A 1 161 ? -12.088 -10.300 8.837 1.00 94.06 161 GLY A O 1
ATOM 1310 N N . ILE A 1 162 ? -11.371 -10.316 10.957 1.00 96.75 162 ILE A N 1
ATOM 1311 C CA . ILE A 1 162 ? -12.498 -9.552 11.505 1.00 96.75 162 ILE A CA 1
ATOM 1312 C C . ILE A 1 162 ? -12.249 -8.055 11.334 1.00 96.75 162 ILE A C 1
ATOM 1314 O O . ILE A 1 162 ? -11.190 -7.537 11.697 1.00 96.75 162 ILE A O 1
ATOM 1318 N N . VAL A 1 163 ? -13.238 -7.342 10.800 1.00 96.88 163 VAL A N 1
ATOM 1319 C CA . VAL A 1 163 ? -13.189 -5.885 10.633 1.00 96.88 163 VAL A CA 1
ATOM 1320 C C . VAL A 1 163 ? -13.298 -5.198 11.997 1.00 96.88 163 VAL A C 1
ATOM 1322 O O . VAL A 1 163 ? -14.276 -5.390 12.717 1.00 96.88 163 VAL A O 1
ATOM 1325 N N . THR A 1 164 ? -12.311 -4.366 12.334 1.00 95.25 164 THR A N 1
ATOM 1326 C CA . THR A 1 164 ? -12.236 -3.614 13.605 1.00 95.25 164 THR A CA 1
ATOM 1327 C C . THR A 1 164 ? -12.380 -2.100 13.440 1.00 95.25 164 THR A C 1
ATOM 1329 O O . THR A 1 164 ? -12.392 -1.378 14.430 1.00 95.25 164 THR A O 1
ATOM 1332 N N . SER A 1 165 ? -12.369 -1.623 12.191 1.00 93.75 165 SER A N 1
ATOM 1333 C CA . SER A 1 165 ? -12.357 -0.219 11.766 1.00 93.75 165 SER A CA 1
ATOM 1334 C C . SER A 1 165 ? -11.312 0.707 12.417 1.00 93.75 165 SER A C 1
ATOM 1336 O O . SER A 1 165 ? -10.654 0.444 13.420 1.00 93.75 165 SER A O 1
ATOM 1338 N N . LEU A 1 166 ? -11.107 1.852 11.773 1.00 95.00 166 LEU A N 1
ATOM 1339 C CA . LEU A 1 166 ? -10.265 2.948 12.226 1.00 95.00 166 LEU A CA 1
ATOM 1340 C C . LEU A 1 166 ? -11.130 4.194 12.373 1.00 95.00 166 LEU A C 1
ATOM 1342 O O . LEU A 1 166 ? -11.775 4.631 11.417 1.00 95.00 166 LEU A O 1
ATOM 1346 N N . LYS A 1 167 ? -11.089 4.828 13.544 1.00 93.31 167 LYS A N 1
ATOM 1347 C CA . LYS A 1 167 ? -11.710 6.142 13.744 1.00 93.31 167 LYS A CA 1
ATOM 1348 C C . LYS A 1 167 ? -10.782 7.220 13.193 1.00 93.31 167 LYS A C 1
ATOM 1350 O O . LYS A 1 167 ? -9.796 7.583 13.833 1.00 93.31 167 LYS A O 1
ATOM 1355 N N . LEU A 1 168 ? -11.079 7.710 11.990 1.00 92.69 168 LEU A N 1
ATOM 1356 C CA . LEU A 1 168 ? -10.226 8.659 11.269 1.00 92.69 168 LEU A CA 1
ATOM 1357 C C . LEU A 1 168 ? -10.946 9.984 11.013 1.00 92.69 168 LEU A C 1
ATOM 1359 O O . LEU A 1 168 ? -11.975 10.033 10.338 1.00 92.69 168 LEU A O 1
ATOM 1363 N N . THR A 1 169 ? -10.348 11.079 11.481 1.00 93.81 169 THR A N 1
ATOM 1364 C CA . THR A 1 169 ? -10.740 12.437 11.072 1.00 93.81 169 THR A CA 1
ATOM 1365 C C . THR A 1 169 ? -10.189 12.766 9.681 1.00 93.81 169 THR A C 1
ATOM 1367 O O . THR A 1 169 ? -9.237 12.132 9.224 1.00 93.81 169 THR A O 1
ATOM 1370 N N . SER A 1 170 ? -10.728 13.790 9.009 1.00 92.81 170 SER A N 1
ATOM 1371 C CA . SER A 1 170 ? -10.202 14.243 7.708 1.00 92.81 170 SER A CA 1
ATOM 1372 C C . SER A 1 170 ? -8.710 14.577 7.770 1.00 92.81 170 SER A C 1
ATOM 1374 O O . SER A 1 170 ? -7.950 14.118 6.926 1.00 92.81 170 SER A O 1
ATOM 1376 N N . LYS A 1 171 ? -8.274 15.262 8.836 1.00 94.25 171 LYS A N 1
ATOM 1377 C CA . LYS A 1 171 ? -6.858 15.575 9.064 1.00 94.25 171 LYS A CA 1
ATOM 1378 C C . LYS A 1 171 ? -5.993 14.314 9.147 1.00 94.25 171 LYS A C 1
ATOM 1380 O O . LYS A 1 171 ? -4.954 14.247 8.508 1.00 94.25 171 LYS A O 1
ATOM 1385 N N . MET A 1 172 ? -6.448 13.291 9.872 1.00 95.31 172 MET A N 1
ATOM 1386 C CA . MET A 1 172 ? -5.708 12.028 9.987 1.00 95.31 172 MET A CA 1
ATOM 1387 C C . MET A 1 172 ? -5.587 11.304 8.643 1.00 95.31 172 MET A C 1
ATOM 1389 O O . MET A 1 172 ? -4.555 10.698 8.376 1.00 95.31 172 MET A O 1
ATOM 1393 N N . LYS A 1 173 ? -6.613 11.369 7.784 1.00 94.50 173 LYS A N 1
ATOM 1394 C CA . LYS A 1 173 ? -6.540 10.798 6.429 1.00 94.50 173 LYS A CA 1
ATOM 1395 C C . LYS A 1 173 ? -5.489 11.507 5.578 1.00 94.50 173 LYS A C 1
ATOM 1397 O O . LYS A 1 173 ? -4.737 10.841 4.871 1.00 94.50 173 LYS A O 1
ATOM 1402 N N . ASP A 1 174 ? -5.415 12.831 5.666 1.00 93.56 174 ASP A N 1
ATOM 1403 C CA . ASP A 1 174 ? -4.416 13.620 4.939 1.00 93.56 174 ASP A CA 1
ATOM 1404 C C . ASP A 1 174 ? -3.000 13.370 5.473 1.00 93.56 174 ASP A C 1
ATOM 1406 O O . ASP A 1 174 ? -2.076 13.173 4.683 1.00 93.56 174 ASP A O 1
ATOM 1410 N N . ASP A 1 175 ? -2.839 13.260 6.794 1.00 95.94 175 ASP A N 1
ATOM 1411 C CA . ASP A 1 175 ? -1.566 12.901 7.428 1.00 95.94 175 ASP A CA 1
ATOM 1412 C C . ASP A 1 175 ? -1.099 11.489 7.018 1.00 95.94 175 ASP A C 1
ATOM 1414 O O . ASP A 1 175 ? 0.091 11.278 6.770 1.00 95.94 175 ASP A O 1
ATOM 1418 N N . ILE A 1 176 ? -2.023 10.524 6.891 1.00 95.62 176 ILE A N 1
ATOM 1419 C CA . ILE A 1 176 ? -1.731 9.174 6.376 1.00 95.62 176 ILE A CA 1
ATOM 1420 C C . ILE A 1 176 ? -1.274 9.245 4.918 1.00 95.62 176 ILE A C 1
ATOM 1422 O O . ILE A 1 176 ? -0.221 8.698 4.597 1.00 95.62 176 ILE A O 1
ATOM 1426 N N . ARG A 1 177 ? -2.015 9.936 4.038 1.00 93.81 177 ARG A N 1
ATOM 1427 C CA . ARG A 1 177 ? -1.630 10.091 2.621 1.00 93.81 177 ARG A CA 1
ATOM 1428 C C . ARG A 1 177 ? -0.244 10.704 2.491 1.00 93.81 177 ARG A C 1
ATOM 1430 O O . ARG A 1 177 ? 0.585 10.183 1.754 1.00 93.81 177 ARG A O 1
ATOM 1437 N N . LYS A 1 178 ? 0.019 11.775 3.243 1.00 92.19 178 LYS A N 1
ATOM 1438 C CA . LYS A 1 178 ? 1.327 12.426 3.271 1.00 92.19 178 LYS A CA 1
ATOM 1439 C C . LYS A 1 178 ? 2.416 11.466 3.743 1.00 92.19 178 LYS A C 1
ATOM 1441 O O . LYS A 1 178 ? 3.442 11.364 3.087 1.00 92.19 178 LYS A O 1
ATOM 1446 N N . SER A 1 179 ? 2.174 10.726 4.825 1.00 93.25 179 SER A N 1
ATOM 1447 C CA . SER A 1 179 ? 3.135 9.749 5.350 1.00 93.25 179 SER A CA 1
ATOM 1448 C C . SER A 1 179 ? 3.473 8.664 4.328 1.00 93.25 179 SER A C 1
ATOM 1450 O O . SER A 1 179 ? 4.639 8.309 4.186 1.00 93.25 179 SER A O 1
ATOM 1452 N N . VAL A 1 180 ? 2.476 8.158 3.597 1.00 92.56 180 VAL A N 1
ATOM 1453 C CA . VAL A 1 180 ? 2.687 7.191 2.511 1.00 92.56 180 VAL A CA 1
ATOM 1454 C C . VAL A 1 180 ? 3.541 7.805 1.401 1.00 92.56 180 VAL A C 1
ATOM 1456 O O . VAL A 1 180 ? 4.555 7.219 1.030 1.00 92.56 180 VAL A O 1
ATOM 1459 N N . SER A 1 181 ? 3.200 9.004 0.924 1.00 91.25 181 SER A N 1
ATOM 1460 C CA . SER A 1 181 ? 3.981 9.704 -0.104 1.00 91.25 181 SER A CA 1
ATOM 1461 C C . SER A 1 181 ? 5.422 9.979 0.333 1.00 91.25 181 SER A C 1
ATOM 1463 O O . SER A 1 181 ? 6.353 9.715 -0.424 1.00 91.25 181 SER A O 1
ATOM 1465 N N . ASP A 1 182 ? 5.625 10.456 1.562 1.00 92.25 182 ASP A N 1
ATOM 1466 C CA . ASP A 1 182 ? 6.951 10.741 2.120 1.00 92.25 182 ASP A CA 1
ATOM 1467 C C . ASP A 1 182 ? 7.811 9.470 2.180 1.00 92.25 182 ASP A C 1
ATOM 1469 O O . ASP A 1 182 ? 9.001 9.510 1.870 1.00 92.25 182 ASP A O 1
ATOM 1473 N N . LYS A 1 183 ? 7.205 8.326 2.522 1.00 92.56 183 LYS A N 1
ATOM 1474 C CA . LYS A 1 183 ? 7.876 7.021 2.514 1.00 92.56 183 LYS A CA 1
ATOM 1475 C C . LYS A 1 183 ? 8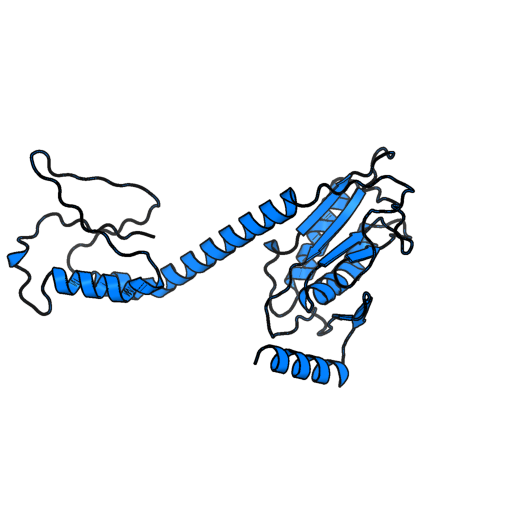.234 6.545 1.108 1.00 92.56 183 LYS A C 1
ATOM 1477 O O . LYS A 1 183 ? 9.324 6.015 0.930 1.00 92.56 183 LYS A O 1
ATOM 1482 N N . ILE A 1 184 ? 7.364 6.749 0.120 1.00 92.19 184 ILE A N 1
ATOM 1483 C CA . ILE A 1 184 ? 7.628 6.368 -1.277 1.00 92.19 184 ILE A CA 1
ATOM 1484 C C . ILE A 1 184 ? 8.775 7.196 -1.868 1.00 92.19 184 ILE A C 1
ATOM 1486 O O . ILE A 1 184 ? 9.639 6.652 -2.550 1.00 92.19 184 ILE A O 1
ATOM 1490 N N . ASN A 1 185 ? 8.818 8.497 -1.570 1.00 91.50 185 ASN A N 1
ATOM 1491 C CA . ASN A 1 185 ? 9.794 9.435 -2.136 1.00 91.50 185 ASN A CA 1
ATOM 1492 C C . ASN A 1 185 ? 11.255 9.123 -1.780 1.00 91.50 185 ASN A C 1
ATOM 1494 O O . ASN A 1 185 ? 12.162 9.666 -2.406 1.00 91.50 185 ASN A O 1
ATOM 1498 N N . VAL A 1 186 ? 11.484 8.286 -0.767 1.00 92.38 186 VAL A N 1
ATOM 1499 C CA . VAL A 1 186 ? 12.823 7.895 -0.310 1.00 92.38 186 VAL A CA 1
ATOM 1500 C C . VAL A 1 186 ? 13.168 6.439 -0.643 1.00 92.38 186 VAL A C 1
ATOM 1502 O O . VAL A 1 186 ? 14.174 5.928 -0.153 1.00 92.38 186 VAL A O 1
ATOM 1505 N N . ILE A 1 187 ? 12.330 5.760 -1.435 1.00 92.75 187 ILE A N 1
ATOM 1506 C CA . ILE A 1 187 ? 12.603 4.412 -1.942 1.00 92.75 187 ILE A CA 1
ATOM 1507 C C . ILE A 1 187 ? 13.530 4.494 -3.158 1.00 92.75 187 ILE A C 1
ATOM 1509 O O . ILE A 1 187 ? 13.373 5.356 -4.024 1.00 92.75 187 ILE A O 1
ATOM 1513 N N . GLU A 1 188 ? 14.471 3.556 -3.234 1.00 91.38 188 GLU A N 1
ATOM 1514 C CA . GLU A 1 188 ? 15.401 3.403 -4.347 1.00 91.38 188 GLU A CA 1
ATOM 1515 C C . GLU A 1 188 ? 15.307 1.988 -4.947 1.00 91.38 188 GLU A C 1
ATOM 1517 O O . GLU A 1 188 ? 15.405 1.015 -4.198 1.00 91.38 188 GLU A O 1
ATOM 1522 N N . PRO A 1 189 ? 15.144 1.830 -6.274 1.00 91.00 189 PRO A N 1
ATOM 1523 C CA . PRO A 1 189 ? 14.949 2.882 -7.280 1.00 91.00 189 PRO A CA 1
ATOM 1524 C C . PRO A 1 189 ? 13.667 3.715 -7.069 1.00 91.00 189 PRO A C 1
ATOM 1526 O O . PRO A 1 189 ? 12.731 3.222 -6.440 1.00 91.00 189 PRO A O 1
ATOM 1529 N N . PRO A 1 190 ? 13.583 4.951 -7.606 1.00 88.06 190 PRO A N 1
ATOM 1530 C CA . PRO A 1 190 ? 12.395 5.786 -7.446 1.00 88.06 190 PRO A CA 1
ATOM 1531 C C . PRO A 1 190 ? 11.125 5.102 -7.967 1.00 88.06 190 PRO A C 1
ATOM 1533 O O . PRO A 1 190 ? 11.096 4.593 -9.090 1.00 88.06 190 PRO A O 1
ATOM 1536 N N . ILE A 1 191 ? 10.066 5.129 -7.158 1.00 84.06 191 ILE A N 1
ATOM 1537 C CA . ILE A 1 191 ? 8.725 4.657 -7.523 1.00 84.06 191 ILE A CA 1
ATOM 1538 C C . ILE A 1 191 ? 7.870 5.868 -7.888 1.00 84.06 191 ILE A C 1
ATOM 1540 O O . ILE A 1 191 ? 7.912 6.886 -7.201 1.00 84.06 191 ILE A O 1
ATOM 1544 N N . ASP A 1 192 ? 7.065 5.753 -8.944 1.00 80.19 192 ASP A N 1
ATOM 1545 C CA . ASP A 1 192 ? 6.030 6.737 -9.254 1.00 80.19 192 ASP A CA 1
ATOM 1546 C C . ASP A 1 192 ? 4.952 6.727 -8.155 1.00 80.19 192 ASP A C 1
ATOM 1548 O O . ASP A 1 192 ? 4.195 5.756 -8.068 1.00 80.19 192 ASP A O 1
ATOM 1552 N N . PRO A 1 193 ? 4.809 7.790 -7.337 1.00 75.06 193 PRO A N 1
ATOM 1553 C CA . PRO A 1 193 ? 3.850 7.787 -6.235 1.00 75.06 193 PRO A CA 1
ATOM 1554 C C . PRO A 1 193 ? 2.397 7.640 -6.697 1.00 75.06 193 PRO A C 1
ATOM 1556 O O . PRO A 1 193 ? 1.555 7.203 -5.919 1.00 75.06 193 PRO A O 1
ATOM 1559 N N . THR A 1 194 ? 2.090 7.965 -7.960 1.00 77.75 194 THR A N 1
ATOM 1560 C CA . THR A 1 194 ? 0.733 7.826 -8.518 1.00 77.75 194 THR A CA 1
ATOM 1561 C C . THR A 1 194 ? 0.320 6.373 -8.757 1.00 77.75 194 THR A C 1
ATOM 1563 O O . THR A 1 194 ? -0.861 6.105 -8.965 1.00 77.75 194 THR A O 1
ATOM 1566 N N . GLN A 1 195 ? 1.268 5.435 -8.692 1.00 79.88 195 GLN A N 1
ATOM 1567 C CA . GLN A 1 195 ? 1.006 4.002 -8.811 1.00 79.88 195 GLN A CA 1
ATOM 1568 C C . GLN A 1 195 ? 0.515 3.373 -7.503 1.00 79.88 195 GLN A C 1
ATOM 1570 O O . GLN A 1 195 ? -0.070 2.294 -7.541 1.00 79.88 195 GLN A O 1
ATOM 1575 N N . ILE A 1 196 ? 0.745 4.021 -6.356 1.00 85.44 196 ILE A N 1
ATOM 1576 C CA . ILE A 1 196 ? 0.317 3.512 -5.052 1.00 85.44 196 ILE A CA 1
ATOM 1577 C C . ILE A 1 196 ? -1.071 4.064 -4.725 1.00 85.44 196 ILE A C 1
ATOM 1579 O O . ILE A 1 196 ? -1.264 5.269 -4.559 1.00 85.44 196 ILE A O 1
ATOM 1583 N N . GLY A 1 197 ? -2.051 3.172 -4.615 1.00 87.94 197 GLY A N 1
ATOM 1584 C CA . GLY A 1 197 ? -3.414 3.531 -4.246 1.00 87.94 197 GLY A CA 1
ATOM 1585 C C . GLY A 1 197 ? -3.568 3.644 -2.731 1.00 87.94 197 GLY A C 1
ATOM 1586 O O . GLY A 1 197 ? -3.139 2.754 -2.004 1.00 87.94 197 GLY A O 1
ATOM 1587 N N . VAL A 1 198 ? -4.199 4.716 -2.245 1.00 91.62 198 VAL A N 1
ATOM 1588 C CA . VAL A 1 198 ? -4.502 4.921 -0.817 1.00 91.62 198 VAL A CA 1
ATOM 1589 C C . VAL A 1 198 ? -5.995 5.202 -0.664 1.00 91.62 198 VAL A C 1
ATOM 1591 O O . VAL A 1 198 ? -6.461 6.313 -0.940 1.00 91.62 198 VAL A O 1
ATOM 1594 N N . PHE A 1 199 ? -6.748 4.200 -0.214 1.00 92.69 199 PHE A N 1
ATOM 1595 C CA . PHE A 1 199 ? -8.210 4.226 -0.168 1.00 92.69 199 PHE A CA 1
ATOM 1596 C C . PHE A 1 199 ? -8.725 4.144 1.266 1.00 92.69 199 PHE A C 1
ATOM 1598 O O . PHE A 1 199 ? -8.196 3.412 2.096 1.00 92.69 199 PHE A O 1
ATOM 1605 N N . PHE A 1 200 ? -9.791 4.889 1.554 1.00 93.06 200 PHE A N 1
ATOM 1606 C CA . PHE A 1 200 ? -10.459 4.873 2.854 1.00 93.06 200 PHE A CA 1
ATOM 1607 C C . PHE A 1 200 ? -11.882 4.354 2.671 1.00 93.06 200 PHE A C 1
ATOM 1609 O O . PHE A 1 200 ? -12.787 5.124 2.339 1.00 93.06 200 PHE A O 1
ATOM 1616 N N . HIS A 1 201 ? -12.070 3.061 2.900 1.00 93.06 201 HIS A N 1
ATOM 1617 C CA . HIS A 1 201 ? -13.355 2.381 2.781 1.00 93.06 201 HIS A CA 1
ATOM 1618 C C . HIS A 1 201 ? -14.198 2.645 4.022 1.00 93.06 201 HIS A C 1
ATOM 1620 O O . HIS A 1 201 ? -13.709 2.481 5.138 1.00 93.06 201 HIS A O 1
ATOM 1626 N N . LYS A 1 202 ? -15.446 3.090 3.852 1.00 93.06 202 LYS A N 1
ATOM 1627 C CA . LYS A 1 202 ? -16.367 3.259 4.985 1.00 93.06 202 LYS A CA 1
ATOM 1628 C C . LYS A 1 202 ? -16.784 1.891 5.513 1.00 93.06 202 LYS A C 1
ATOM 1630 O O . LYS A 1 202 ? -17.089 0.999 4.727 1.00 93.06 202 LYS A O 1
ATOM 1635 N N . VAL A 1 203 ? -16.836 1.761 6.832 1.00 95.25 203 VAL A N 1
ATOM 1636 C CA . VAL A 1 203 ? -17.325 0.555 7.503 1.00 95.25 203 VAL A CA 1
ATOM 1637 C C . VAL A 1 203 ? -18.785 0.764 7.901 1.00 95.25 203 VAL A C 1
ATOM 1639 O O . VAL A 1 203 ? -19.152 1.822 8.412 1.00 95.25 203 VAL A O 1
ATOM 1642 N N . SER A 1 204 ? -19.625 -0.232 7.638 1.00 93.62 204 SER A N 1
ATOM 1643 C CA . SER A 1 204 ? -21.035 -0.242 8.043 1.00 93.62 204 SER A CA 1
ATOM 1644 C C . SER A 1 204 ? -21.172 -0.534 9.541 1.00 93.62 204 SER A C 1
ATOM 1646 O O . SER A 1 204 ? -20.283 -1.137 10.139 1.00 93.62 204 SER A O 1
ATOM 1648 N N . ASN A 1 205 ? -22.299 -0.141 10.146 1.00 87.94 205 ASN A N 1
ATOM 1649 C CA . ASN A 1 205 ? -22.593 -0.301 11.584 1.00 87.94 205 ASN A CA 1
ATOM 1650 C C . ASN A 1 205 ? -21.667 0.490 12.529 1.00 87.94 205 ASN A C 1
ATOM 1652 O O . ASN A 1 205 ? -21.516 0.152 13.701 1.00 87.94 205 ASN A O 1
ATOM 1656 N N . THR A 1 206 ? -21.072 1.577 12.035 1.00 87.00 206 THR A N 1
ATOM 1657 C CA . THR A 1 206 ? -20.248 2.497 12.826 1.00 87.00 206 THR A CA 1
ATOM 1658 C C . THR A 1 206 ? -20.383 3.925 12.301 1.00 87.00 206 THR A C 1
ATOM 1660 O O . THR A 1 206 ? -20.397 4.159 11.095 1.00 87.00 206 THR A O 1
ATOM 1663 N N . ASP A 1 207 ? -20.462 4.904 13.205 1.00 78.62 207 ASP A N 1
ATOM 1664 C CA . ASP A 1 207 ? -20.726 6.307 12.847 1.00 78.62 207 ASP A CA 1
ATOM 1665 C C . ASP A 1 207 ? -19.537 6.991 12.144 1.00 78.62 207 ASP A C 1
ATOM 1667 O O . ASP A 1 207 ? -19.671 8.083 11.591 1.00 78.62 207 ASP A O 1
ATOM 1671 N N . SER A 1 208 ? -18.340 6.388 12.184 1.00 81.50 208 SER A N 1
ATOM 1672 C CA . SER A 1 208 ? -17.114 7.005 11.641 1.00 81.50 208 SER A CA 1
ATOM 1673 C C . SER A 1 208 ? -15.935 6.041 11.426 1.00 81.50 208 SER A C 1
ATOM 1675 O O . SER A 1 208 ? -14.777 6.471 11.431 1.00 81.50 208 SER A O 1
ATOM 1677 N N . GLY A 1 209 ? -16.207 4.747 11.245 1.00 92.94 209 GLY A N 1
ATOM 1678 C CA . GLY A 1 209 ? -15.180 3.727 11.029 1.00 92.94 209 GLY A CA 1
ATOM 1679 C C . GLY A 1 209 ? -14.721 3.619 9.574 1.00 92.94 209 GLY A C 1
ATOM 1680 O O . GLY A 1 209 ? -15.517 3.731 8.638 1.00 92.94 209 GLY A O 1
ATOM 1681 N N . TYR A 1 210 ? -13.422 3.383 9.392 1.00 95.50 210 TYR A N 1
ATOM 1682 C CA . TYR A 1 210 ? -12.802 3.161 8.087 1.00 95.50 210 TYR A CA 1
ATOM 1683 C C . TYR A 1 210 ? -11.894 1.935 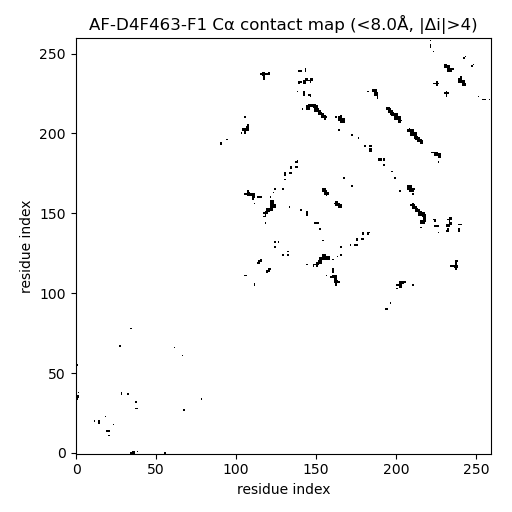8.076 1.00 95.50 210 TYR A C 1
ATOM 1685 O O . TYR A 1 210 ? -11.208 1.676 9.059 1.00 95.50 210 TYR A O 1
ATOM 1693 N N . VAL A 1 211 ? -11.806 1.256 6.938 1.00 96.19 211 VAL A N 1
ATOM 1694 C CA . VAL A 1 211 ? -10.662 0.399 6.603 1.00 96.19 211 VAL A CA 1
ATOM 1695 C C . VAL A 1 211 ? -9.778 1.168 5.628 1.00 96.19 211 VAL A C 1
ATOM 1697 O O . VAL A 1 211 ? -10.259 1.708 4.630 1.00 96.19 211 VAL A O 1
ATOM 1700 N N . LEU A 1 212 ? -8.487 1.268 5.937 1.00 96.81 212 LEU A N 1
ATOM 1701 C CA . LEU A 1 212 ? -7.496 1.839 5.027 1.00 96.81 212 LEU A CA 1
ATOM 1702 C C . LEU A 1 212 ? -6.936 0.722 4.153 1.00 96.81 212 LEU A C 1
ATOM 1704 O O . LEU A 1 212 ? -6.366 -0.226 4.680 1.00 96.81 212 LEU A O 1
ATOM 1708 N N . GLU A 1 213 ? -7.016 0.880 2.841 1.00 95.56 213 GLU A N 1
ATOM 1709 C CA . GLU A 1 213 ? -6.297 0.045 1.884 1.00 95.56 213 GLU A CA 1
ATOM 1710 C C . GLU A 1 213 ? -5.121 0.830 1.299 1.00 95.56 213 GLU A C 1
ATOM 1712 O O . GLU A 1 213 ? -5.305 1.934 0.777 1.00 95.56 213 GLU A O 1
ATOM 1717 N N . VAL A 1 214 ? -3.923 0.245 1.347 1.00 95.88 214 VAL A N 1
ATOM 1718 C CA . VAL A 1 214 ? -2.802 0.671 0.499 1.00 95.88 214 VAL A CA 1
ATOM 1719 C C . VAL A 1 214 ? -2.580 -0.403 -0.556 1.00 95.88 214 VAL A C 1
ATOM 1721 O O . VAL A 1 214 ? -2.143 -1.509 -0.235 1.00 95.88 214 VAL A O 1
ATOM 1724 N N . ASN A 1 215 ? -2.916 -0.073 -1.802 1.00 93.25 215 ASN A N 1
ATOM 1725 C CA . ASN A 1 215 ? -2.762 -0.939 -2.964 1.00 93.25 215 ASN A CA 1
ATOM 1726 C C . ASN A 1 215 ? -1.434 -0.643 -3.662 1.00 93.25 215 ASN A C 1
ATOM 1728 O O . ASN A 1 215 ? -1.097 0.509 -3.938 1.00 93.25 215 ASN A O 1
ATOM 1732 N N . VAL A 1 216 ? -0.689 -1.702 -3.944 1.00 90.88 216 VAL A N 1
ATOM 1733 C CA . VAL A 1 216 ? 0.675 -1.653 -4.450 1.00 90.88 216 VAL A CA 1
ATOM 1734 C C . VAL A 1 216 ? 0.742 -2.551 -5.686 1.00 90.88 216 VAL A C 1
ATOM 1736 O O . VAL A 1 216 ? 0.509 -3.757 -5.572 1.00 90.88 216 VAL A O 1
ATOM 1739 N N . PRO A 1 217 ? 1.051 -2.018 -6.877 1.00 85.00 217 PRO A N 1
ATOM 1740 C CA . PRO A 1 217 ? 1.159 -2.840 -8.069 1.00 85.00 217 PRO A CA 1
ATOM 1741 C C . PRO A 1 217 ? 2.436 -3.685 -8.031 1.00 85.00 217 PRO A C 1
ATOM 1743 O O . PRO A 1 217 ? 3.348 -3.454 -7.233 1.00 85.00 217 PRO A O 1
ATOM 1746 N N . SER A 1 218 ? 2.521 -4.673 -8.921 1.00 79.12 218 SER A N 1
ATOM 1747 C CA . SER A 1 218 ? 3.799 -5.336 -9.182 1.00 79.12 218 SER A CA 1
ATOM 1748 C C . SER A 1 218 ? 4.719 -4.381 -9.944 1.00 79.12 218 SER A C 1
ATOM 1750 O O . SER A 1 218 ? 4.289 -3.750 -10.910 1.00 79.12 218 SER A O 1
ATOM 1752 N N . SER A 1 219 ? 5.987 -4.298 -9.539 1.00 73.56 219 SER A N 1
ATOM 1753 C CA . SER A 1 219 ? 6.963 -3.370 -10.126 1.00 73.56 219 SER A CA 1
ATOM 1754 C C . SER A 1 219 ? 7.343 -3.661 -11.581 1.00 73.56 219 SER A C 1
ATOM 1756 O O . SER A 1 219 ? 8.010 -2.831 -12.191 1.00 73.56 219 SER A O 1
ATOM 1758 N N . GLN A 1 220 ? 6.988 -4.836 -12.128 1.00 68.75 220 GLN A N 1
ATOM 1759 C CA . GLN A 1 220 ? 7.453 -5.367 -13.430 1.00 68.75 220 GLN A CA 1
ATOM 1760 C C . GLN A 1 220 ? 8.986 -5.317 -13.634 1.00 68.75 220 GLN A C 1
ATOM 1762 O O . GLN A 1 220 ? 9.484 -5.604 -14.718 1.00 68.75 220 GLN A O 1
ATOM 1767 N N . SER A 1 221 ? 9.739 -4.975 -12.588 1.00 73.69 221 SER A N 1
ATOM 1768 C CA . SER A 1 221 ? 11.164 -4.689 -12.624 1.00 73.69 221 SER A CA 1
ATOM 1769 C C . SER A 1 221 ? 11.957 -5.894 -12.138 1.00 73.69 221 SER A C 1
ATOM 1771 O O . SER A 1 221 ? 11.568 -6.600 -11.198 1.00 73.69 221 SER A O 1
ATOM 1773 N N . GLU A 1 222 ? 13.110 -6.112 -12.759 1.00 76.19 222 GLU A N 1
ATOM 1774 C CA . GLU A 1 222 ? 14.093 -7.098 -12.308 1.00 76.19 222 GLU A CA 1
ATOM 1775 C C . GLU A 1 222 ? 14.899 -6.601 -11.104 1.00 76.19 222 GLU A C 1
ATOM 1777 O O . GLU A 1 222 ? 15.493 -7.404 -10.385 1.00 76.19 222 GLU A O 1
ATOM 1782 N N . LEU A 1 223 ? 14.890 -5.289 -10.852 1.00 84.06 223 LEU A N 1
ATOM 1783 C CA . LEU A 1 223 ? 15.553 -4.689 -9.703 1.00 84.06 223 LEU A CA 1
ATOM 1784 C C . LEU A 1 223 ? 14.730 -4.883 -8.428 1.00 84.06 223 LEU A C 1
ATOM 1786 O O . LEU A 1 223 ? 13.499 -4.942 -8.447 1.00 84.06 223 LEU A O 1
ATOM 1790 N N . LEU A 1 224 ? 15.441 -4.946 -7.304 1.00 90.00 224 LEU A N 1
ATOM 1791 C CA . LEU A 1 224 ? 14.843 -4.825 -5.982 1.00 90.00 224 LEU A CA 1
ATOM 1792 C C . LEU A 1 224 ? 14.796 -3.361 -5.556 1.00 90.00 224 LEU A C 1
ATOM 1794 O O . LEU A 1 224 ? 15.696 -2.583 -5.864 1.00 90.00 224 LEU A O 1
ATOM 1798 N N . TYR A 1 225 ? 13.752 -3.037 -4.807 1.00 93.31 225 TYR A N 1
ATOM 1799 C CA . TYR A 1 225 ? 13.515 -1.739 -4.203 1.00 93.31 225 TYR A CA 1
ATOM 1800 C C . TYR A 1 225 ? 13.888 -1.783 -2.726 1.00 93.31 225 TYR A C 1
ATOM 1802 O O . TYR A 1 225 ? 13.633 -2.780 -2.042 1.00 93.31 225 TYR A O 1
ATOM 1810 N N . PHE A 1 226 ? 14.458 -0.694 -2.233 1.00 95.25 226 PHE A N 1
ATOM 1811 C CA . PHE A 1 226 ? 14.996 -0.535 -0.888 1.00 95.25 226 PHE A CA 1
ATOM 1812 C C . PHE A 1 226 ? 14.486 0.770 -0.282 1.00 95.25 226 PHE A C 1
ATOM 1814 O O . PHE A 1 226 ? 14.247 1.742 -0.995 1.00 95.25 226 PHE A O 1
ATOM 1821 N N . ASN A 1 227 ? 14.327 0.812 1.038 1.00 94.25 227 ASN A N 1
ATOM 1822 C CA . ASN A 1 227 ? 14.098 2.079 1.728 1.00 94.25 227 ASN A CA 1
ATOM 1823 C C . ASN A 1 227 ? 15.401 2.897 1.828 1.00 94.25 227 ASN A C 1
ATOM 1825 O O . ASN A 1 227 ? 16.494 2.415 1.529 1.00 94.25 227 ASN A O 1
ATOM 1829 N N . SER A 1 228 ? 15.294 4.113 2.366 1.00 91.06 228 SER A N 1
ATOM 1830 C CA . SER A 1 228 ? 16.426 5.018 2.605 1.00 91.06 228 SER A CA 1
ATOM 1831 C C . SER A 1 228 ? 17.525 4.468 3.522 1.00 91.06 228 SER A C 1
ATOM 1833 O O . SER A 1 228 ? 18.601 5.052 3.609 1.00 91.06 228 SER A O 1
ATOM 1835 N N . SER A 1 229 ? 17.255 3.390 4.259 1.00 92.62 229 SER A N 1
ATOM 1836 C CA . SER A 1 229 ? 18.219 2.719 5.137 1.00 92.62 229 SER A CA 1
ATOM 1837 C C . SER A 1 229 ? 18.921 1.538 4.455 1.00 92.62 229 SER A C 1
ATOM 1839 O O . SER A 1 229 ? 19.706 0.850 5.103 1.00 92.62 229 SER A O 1
ATOM 1841 N N . GLY A 1 230 ? 18.656 1.291 3.167 1.00 92.94 230 GLY A N 1
ATOM 1842 C CA . GLY A 1 230 ? 19.203 0.154 2.424 1.00 92.94 230 GLY A CA 1
ATOM 1843 C C . GLY A 1 230 ? 18.544 -1.181 2.779 1.00 92.94 230 GLY A C 1
ATOM 1844 O O . GLY A 1 230 ? 19.097 -2.244 2.502 1.00 92.94 230 GLY A O 1
ATOM 1845 N N . GLU A 1 231 ? 17.372 -1.151 3.412 1.00 95.69 231 GLU A N 1
ATOM 1846 C CA . GLU A 1 231 ? 16.636 -2.338 3.833 1.00 95.69 231 GLU A CA 1
ATOM 1847 C C . GLU A 1 231 ? 15.523 -2.670 2.839 1.00 95.69 231 GLU A C 1
ATOM 1849 O O . GLU A 1 231 ? 14.934 -1.783 2.217 1.00 95.69 231 GLU A O 1
ATOM 1854 N N . THR A 1 232 ? 15.216 -3.960 2.695 1.00 95.38 232 THR A N 1
ATOM 1855 C CA . THR A 1 232 ? 14.180 -4.425 1.772 1.00 95.38 232 THR A CA 1
ATOM 1856 C C . THR A 1 232 ? 13.398 -5.621 2.309 1.00 95.38 232 THR A C 1
ATOM 1858 O O . THR A 1 232 ? 13.870 -6.392 3.152 1.00 95.38 232 THR A O 1
ATOM 1861 N N . TRP A 1 233 ? 12.177 -5.765 1.799 1.00 96.06 233 TRP A N 1
ATOM 1862 C CA . TRP A 1 233 ? 11.226 -6.810 2.149 1.00 96.06 233 TRP A CA 1
ATOM 1863 C C . TRP A 1 233 ? 10.630 -7.423 0.884 1.00 96.06 233 TRP A C 1
ATOM 1865 O O . TRP A 1 233 ? 10.541 -6.775 -0.158 1.00 96.06 233 TRP A O 1
ATOM 1875 N N . VAL A 1 234 ? 10.187 -8.674 1.003 1.00 92.88 234 VAL A N 1
ATOM 1876 C CA . VAL A 1 234 ? 9.472 -9.440 -0.032 1.00 92.88 234 VAL A CA 1
ATOM 1877 C C . VAL A 1 234 ? 8.295 -10.195 0.592 1.00 92.88 234 VAL A C 1
ATOM 1879 O O . VAL A 1 234 ? 8.315 -10.490 1.791 1.00 92.88 234 VAL A O 1
ATOM 1882 N N . ARG A 1 235 ? 7.273 -10.541 -0.200 1.00 90.44 235 ARG A N 1
ATOM 1883 C CA . ARG A 1 235 ? 6.201 -11.468 0.202 1.00 90.44 235 ARG A CA 1
ATOM 1884 C C . ARG A 1 235 ? 6.662 -12.901 -0.043 1.00 90.44 235 ARG A C 1
ATOM 1886 O O . ARG A 1 235 ? 6.959 -13.283 -1.172 1.00 90.44 235 ARG A O 1
ATOM 1893 N N . LEU A 1 236 ? 6.716 -13.703 1.017 1.00 84.31 236 LEU A N 1
ATOM 1894 C CA . LEU A 1 236 ? 7.043 -15.128 0.962 1.00 84.31 236 LEU A CA 1
ATOM 1895 C C . LEU A 1 236 ? 6.041 -15.902 1.818 1.00 84.31 236 LEU A C 1
ATOM 1897 O O . LEU A 1 236 ? 5.947 -15.657 3.018 1.00 84.31 236 LEU A O 1
ATOM 1901 N N . ASN A 1 237 ? 5.334 -16.855 1.206 1.00 80.81 237 ASN A N 1
ATOM 1902 C CA . ASN A 1 237 ? 4.325 -17.706 1.855 1.00 80.81 237 ASN A CA 1
ATOM 1903 C C . ASN A 1 237 ? 3.258 -16.910 2.635 1.00 80.81 237 ASN A C 1
ATOM 1905 O O . ASN A 1 237 ? 2.954 -17.248 3.772 1.00 80.81 237 ASN A O 1
ATOM 1909 N N . GLY A 1 238 ? 2.743 -15.822 2.054 1.00 76.44 238 GLY A N 1
ATOM 1910 C CA . GLY A 1 238 ? 1.716 -14.986 2.691 1.00 76.44 238 GLY A CA 1
ATOM 1911 C C . GLY A 1 238 ? 2.223 -14.094 3.829 1.00 76.44 238 GLY A C 1
ATOM 1912 O O . GLY A 1 238 ? 1.425 -13.499 4.535 1.00 76.44 238 GLY A O 1
ATOM 1913 N N . SER A 1 239 ? 3.539 -13.965 4.023 1.00 85.62 239 SER A N 1
ATOM 1914 C CA . SER A 1 239 ? 4.105 -13.066 5.036 1.00 85.62 239 SER A CA 1
ATOM 1915 C C . SER A 1 239 ? 5.159 -12.142 4.437 1.00 85.62 239 SER A C 1
ATOM 1917 O O . SER A 1 239 ? 5.914 -12.531 3.540 1.00 85.62 239 SER A O 1
ATOM 1919 N N . LYS A 1 240 ? 5.259 -10.910 4.956 1.00 92.38 240 LYS A N 1
ATOM 1920 C CA . LYS A 1 240 ? 6.404 -10.047 4.641 1.00 92.38 240 LYS A CA 1
ATOM 1921 C C . LYS A 1 240 ? 7.657 -10.596 5.322 1.00 92.38 240 LYS A C 1
ATOM 1923 O O . LYS A 1 240 ? 7.635 -10.940 6.503 1.00 92.38 240 LYS A O 1
ATOM 1928 N N . LYS A 1 241 ? 8.766 -10.663 4.592 1.00 93.88 241 LYS A N 1
ATOM 1929 C CA . LYS A 1 241 ? 10.070 -11.053 5.132 1.00 93.88 241 LYS A CA 1
ATOM 1930 C C . LYS A 1 241 ? 11.116 -10.033 4.736 1.00 93.88 241 LYS A C 1
ATOM 1932 O O . LYS A 1 241 ? 11.291 -9.761 3.551 1.00 93.88 241 LYS A O 1
ATOM 1937 N N . LYS A 1 242 ? 11.825 -9.513 5.736 1.00 95.75 242 LYS A N 1
ATOM 1938 C CA . LYS A 1 242 ? 13.049 -8.748 5.515 1.00 95.75 242 LYS A CA 1
ATOM 1939 C C . LYS A 1 242 ? 14.108 -9.693 4.951 1.00 95.75 242 LYS A C 1
ATOM 1941 O O . LYS A 1 242 ? 14.320 -10.769 5.514 1.00 95.75 242 LYS A O 1
ATOM 1946 N N . ILE A 1 243 ? 14.755 -9.308 3.859 1.00 93.12 243 ILE A N 1
ATOM 1947 C CA . ILE A 1 243 ? 15.843 -10.085 3.252 1.00 93.12 243 ILE A CA 1
ATOM 1948 C C . ILE A 1 243 ? 17.138 -9.280 3.311 1.00 93.12 243 ILE A C 1
ATOM 1950 O O . ILE A 1 243 ? 17.153 -8.076 3.077 1.00 93.12 243 ILE A O 1
ATOM 1954 N N . GLN A 1 244 ? 18.224 -9.948 3.686 1.00 93.31 244 GLN A N 1
ATOM 1955 C CA . GLN A 1 244 ? 19.530 -9.332 3.920 1.00 93.31 244 GLN A CA 1
ATOM 1956 C C . GLN A 1 244 ? 20.639 -10.379 3.780 1.00 93.31 244 GLN A C 1
ATOM 1958 O O . GLN A 1 244 ? 20.371 -11.583 3.831 1.00 93.31 244 GLN A O 1
ATOM 1963 N N . GLY A 1 245 ? 21.885 -9.928 3.621 1.00 92.62 245 GLY A N 1
ATOM 1964 C CA . GLY A 1 245 ? 23.049 -10.812 3.526 1.00 92.62 245 GLY A CA 1
ATOM 1965 C C . GLY A 1 245 ? 22.952 -11.801 2.358 1.00 92.62 245 GLY A C 1
ATOM 1966 O O . GLY A 1 245 ? 22.548 -11.433 1.257 1.00 92.62 245 GLY A O 1
ATOM 1967 N N . SER A 1 246 ? 23.300 -13.067 2.599 1.00 90.19 246 SER A N 1
ATOM 1968 C CA . SER A 1 246 ? 23.259 -14.124 1.577 1.00 90.19 246 SER A CA 1
ATOM 1969 C C . SER A 1 246 ? 21.853 -14.380 1.027 1.00 90.19 246 SER A C 1
ATOM 1971 O O . SER A 1 246 ? 21.696 -14.588 -0.170 1.00 90.19 246 SER A O 1
ATOM 1973 N N . ALA A 1 247 ? 20.810 -14.271 1.858 1.00 88.50 247 ALA A N 1
ATOM 1974 C CA . ALA A 1 247 ? 19.430 -14.470 1.413 1.00 88.50 247 ALA A CA 1
ATOM 1975 C C . ALA A 1 247 ? 18.993 -13.434 0.362 1.00 88.50 247 ALA A C 1
ATOM 1977 O O . ALA A 1 247 ? 18.207 -13.754 -0.528 1.00 88.50 247 ALA A O 1
ATOM 1978 N N . LEU A 1 248 ? 19.511 -12.202 0.449 1.00 91.31 248 LEU A N 1
ATOM 1979 C CA . LEU A 1 248 ? 19.292 -11.170 -0.565 1.00 91.31 248 LEU A CA 1
ATOM 1980 C C . LEU A 1 248 ? 19.976 -11.546 -1.888 1.00 91.31 248 LEU A C 1
ATOM 1982 O O . LEU A 1 248 ? 19.354 -11.443 -2.942 1.00 91.31 248 LEU A O 1
ATOM 1986 N N . GLN A 1 249 ? 21.222 -12.026 -1.833 1.00 87.56 249 GLN A N 1
ATOM 1987 C CA . GLN A 1 249 ? 21.967 -12.461 -3.021 1.00 87.56 249 GLN A CA 1
ATOM 1988 C C . GLN A 1 249 ? 21.257 -13.619 -3.732 1.00 87.56 249 GLN A C 1
ATOM 1990 O O . GLN A 1 249 ? 21.001 -13.539 -4.933 1.00 87.56 249 GLN A O 1
ATOM 1995 N N . ASP A 1 250 ? 20.850 -14.646 -2.982 1.00 87.25 250 ASP A N 1
ATOM 1996 C CA . ASP A 1 250 ? 20.103 -15.789 -3.515 1.00 87.25 250 ASP A CA 1
ATOM 1997 C C . ASP A 1 250 ? 18.783 -15.357 -4.163 1.00 87.25 250 ASP A C 1
ATOM 1999 O O . ASP A 1 250 ? 18.374 -15.906 -5.189 1.00 87.25 250 ASP A O 1
ATOM 2003 N N . TYR A 1 251 ? 18.098 -14.378 -3.565 1.00 87.31 251 TYR A N 1
ATOM 2004 C CA . TYR A 1 251 ? 16.845 -13.857 -4.098 1.00 87.31 251 TYR A CA 1
ATOM 2005 C C . TYR A 1 251 ? 17.058 -13.118 -5.424 1.00 87.31 251 TYR A C 1
ATOM 2007 O O . TYR A 1 251 ? 16.313 -13.356 -6.375 1.00 87.31 251 TYR A O 1
ATOM 2015 N N . ILE A 1 252 ? 18.092 -12.274 -5.512 1.00 85.88 252 ILE A N 1
ATOM 2016 C CA . ILE A 1 252 ? 18.456 -11.555 -6.742 1.00 85.88 252 ILE A CA 1
ATOM 2017 C C . ILE A 1 252 ? 18.783 -12.549 -7.864 1.00 85.88 252 ILE A C 1
ATOM 2019 O O . ILE A 1 252 ? 18.213 -12.441 -8.947 1.00 85.88 252 ILE A O 1
ATOM 2023 N N . ILE A 1 253 ? 19.618 -13.559 -7.589 1.00 85.06 253 ILE A N 1
ATOM 2024 C CA . ILE A 1 253 ? 20.001 -14.594 -8.567 1.00 85.06 253 ILE A CA 1
ATOM 2025 C C . ILE A 1 253 ? 18.769 -15.366 -9.065 1.00 85.06 253 ILE A C 1
ATOM 2027 O O . ILE A 1 253 ? 18.602 -15.595 -10.260 1.00 85.06 253 ILE A O 1
ATOM 2031 N N . LYS A 1 254 ? 17.857 -15.759 -8.168 1.00 82.25 254 LYS A N 1
ATOM 2032 C CA . LYS A 1 254 ? 16.621 -16.457 -8.566 1.00 82.25 254 LYS A CA 1
ATOM 2033 C C . LYS A 1 254 ? 15.697 -15.593 -9.423 1.00 82.25 254 LYS A C 1
ATOM 2035 O O . LYS A 1 254 ? 14.974 -16.138 -10.255 1.00 82.25 254 LYS A O 1
ATOM 2040 N N . ARG A 1 255 ? 15.678 -14.277 -9.198 1.00 78.81 255 ARG A N 1
ATOM 2041 C CA . ARG A 1 255 ? 14.831 -13.333 -9.938 1.00 78.81 255 ARG A CA 1
ATOM 2042 C C . ARG A 1 255 ? 15.335 -13.142 -11.367 1.00 78.81 255 ARG A C 1
ATOM 2044 O O . ARG A 1 255 ? 14.530 -13.241 -12.283 1.00 78.81 255 ARG A O 1
ATOM 2051 N N . THR A 1 256 ? 16.641 -12.970 -11.561 1.00 72.25 256 THR A N 1
ATOM 2052 C CA . THR A 1 256 ? 17.240 -12.810 -12.898 1.00 72.25 256 THR A CA 1
ATOM 2053 C C . THR A 1 256 ? 17.091 -14.064 -13.762 1.00 72.25 256 THR A C 1
ATOM 2055 O O . THR A 1 256 ? 16.802 -13.959 -14.949 1.00 72.25 256 THR A O 1
ATOM 2058 N N . HIS A 1 257 ? 17.184 -15.260 -13.172 1.00 66.12 257 HIS A N 1
ATOM 2059 C CA . HIS A 1 257 ? 16.981 -16.516 -13.906 1.00 66.12 257 HIS A CA 1
ATOM 2060 C C . HIS A 1 257 ? 15.526 -16.797 -14.316 1.00 66.12 257 HIS A C 1
ATOM 2062 O O . HIS A 1 257 ? 15.310 -17.639 -15.179 1.00 66.12 257 HIS A O 1
ATOM 2068 N N . LYS A 1 258 ? 14.527 -16.136 -13.714 1.00 56.28 258 LYS A N 1
ATOM 2069 C CA . LYS A 1 258 ? 13.114 -16.268 -14.120 1.00 56.28 258 LYS A CA 1
ATOM 2070 C C . LYS A 1 258 ? 12.739 -15.401 -15.325 1.00 56.28 258 LYS A C 1
ATOM 2072 O O . LYS A 1 258 ? 11.703 -15.661 -15.927 1.00 56.28 258 LYS A O 1
ATOM 2077 N N . SER A 1 259 ? 13.536 -14.380 -15.633 1.00 49.59 259 SER A N 1
ATOM 2078 C CA . SER A 1 259 ? 13.298 -13.456 -16.750 1.00 49.59 259 SER A CA 1
ATOM 2079 C C . SER A 1 259 ? 14.031 -13.847 -18.042 1.00 49.59 259 SER A C 1
ATOM 2081 O O . SER A 1 259 ? 13.871 -13.169 -19.054 1.00 49.59 259 SER A O 1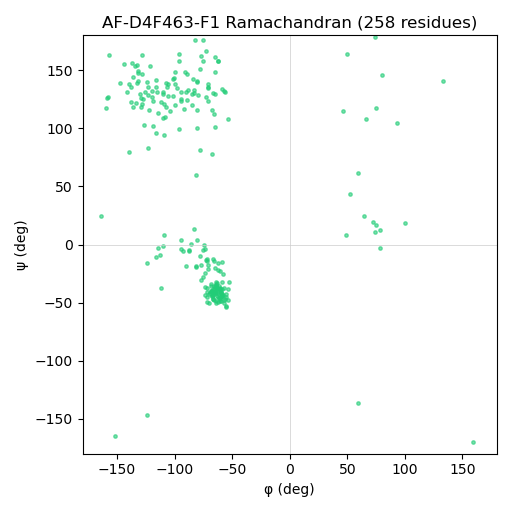
ATOM 2083 N N . SER A 1 260 ? 14.850 -14.907 -17.999 1.00 40.66 260 SER A N 1
ATOM 2084 C CA . SER A 1 260 ? 15.582 -15.485 -19.142 1.00 40.66 260 SER A CA 1
ATOM 2085 C C . SER A 1 260 ? 14.809 -16.653 -19.745 1.00 40.66 260 SER A C 1
ATOM 2087 O O . SER A 1 260 ? 14.815 -16.777 -20.988 1.00 40.66 260 SER A O 1
#

Secondary structure (DSSP, 8-state):
-------S---GGG--SS--HHHHHHHHHHHHTTTS---------SSS------SS-------SS-HHHHHHTTHHHHHHHHHHHHHHHHHHHHHHHHHHS----EETTSBPSS--SSSEEEE---SS-HHHHHHTTHHHHHHHHHTTT-EEEEETB-TTSBB--EE--HHHHHHHHHHHHHHHTT-BSPP-GGGSEEEEEEEETSSSEEEEEEEE-----SSPPB-TTS-EEEEETTEEEEE-THHHHHHHHHHHHH--

InterPro domains:
  IPR007421 Schlafen, AlbA_2 domain [PF04326] (116-243)
  IPR029684 Schlafen family [PTHR12155] (81-248)
  IPR038461 Schlafen, AlbA_2 domain superfamily [G3DSA:3.30.950.30] (111-249)

Nearest PDB structures (foldseek):
  7lrd-assembly1_A  TM=6.571E-01  e=2.271E-09  Homo sapiens
  9gmx-assembly1_B  TM=6.565E-01  e=2.758E-07  Homo sapiens
  7zep-assembly1_A  TM=6.269E-01  e=1.017E-07  Homo sapiens
  7eg0-assembly1_B  TM=5.499E-01  e=5.806E-08  Homo sapiens
  5yd0-assembly1_C  TM=6.122E-01  e=2.601E-06  Rattus norvegicus

Sequence (260 aa):
MTITMQTKYMNIGAWVKPFSFDEYLLKIQSIMSDILPPIKKYYQHDDVTLINYTVLGVVFSIRNGDLLDAISSRLESFARAQREAERMLYNQTLSNYTYLARELNFVEGEKFCLEEDLTVEFKEVKGNNPVKSIQNLVDEYILAFFNSQGGSVFWGVNDDGIVTSLKLTSKMKDDIRKSVSDKINVIEPPIDPTQIGVFFHKVSNTDSGYVLEVNVPSSQSELLYFNSSGETWVRLNGSKKKIQGSALQDYIIKRTHKSS

Mean predicted aligned error: 16.31 Å

Radius of gyration: 27.05 Å; Cα contacts (8 Å, |Δi|>4): 323; chains: 1; bounding box: 46×47×80 Å

Organism: NCBI:txid500638

Solvent-accessible surface area (backbone atoms only — not comparable to full-atom values): 15571 Å² total; per-residue (Å²): 117,82,89,84,87,84,77,96,79,72,70,72,87,69,48,76,67,99,49,41,66,66,56,49,52,50,50,53,47,66,76,34,54,92,77,30,76,84,88,79,89,83,86,86,85,83,87,80,98,73,88,86,88,88,84,86,93,78,87,84,87,86,80,86,75,62,62,65,57,64,47,60,79,39,45,69,59,50,55,48,52,48,52,50,50,51,50,52,49,50,47,50,50,48,48,52,50,63,69,69,72,58,93,74,78,42,42,60,76,35,70,47,93,66,70,76,32,70,41,31,43,57,34,58,70,93,58,99,51,56,53,60,62,47,57,75,45,49,54,57,52,46,30,8,22,32,56,37,85,9,31,36,40,33,38,18,18,29,91,87,32,32,25,66,42,34,86,62,53,73,68,48,52,51,53,38,54,48,42,52,49,60,49,42,75,46,25,42,65,80,60,69,68,83,62,51,43,80,44,76,41,67,28,42,97,47,100,57,27,23,32,39,36,44,33,30,53,47,60,91,56,91,68,74,46,22,43,80,85,74,47,36,27,28,52,55,94,47,36,79,39,78,52,56,74,69,60,37,54,56,50,52,56,57,50,59,66,73,79,110

pLDDT: mean 72.42, std 22.75, range [26.91, 97.62]